Protein 5J1H (pdb70)

Secondary structure (DSSP, 8-state):
-HHHHHHHHHHHHHHHHHHHHHHHHHH---TT--HHHHHHHHHHHHHHHHHHHHTHHHHHHHHHHHHT--THHHHHHHHHHHHHHHHHHHHHHHHHHHHHHHHHHHHHHHHHHHHHHT--HHHHHTS-HHHHHHHHHHHHHHHHHHHHHSSS-TT--HHHHHHHHHHHHHHHHHHHHHHHHH-/-HHHHHHHHHHHHHHHHHHHHHHHHHS---TT--HHHHHHHHHHHHHHHHHHHHHHHHHHHHHHHHH---HHHHHHHHHHHHHHHHHHHHHHHHHHHHHHHHHHHHHHHHHHHHHS--HHHHHH---HHHHHHHHHHHHHHHHHHHSSS---HHHHHHHHHHHHHHHHHHHH-

Nearest PDB structures (foldseek):
  5j1h-assembly1_A  TM=1.005E+00  e=1.609E-23  Homo sapiens
  5j1f-assembly2_B  TM=9.660E-01  e=7.934E-21  Homo sapiens
  5j1h-assembly2_B  TM=9.777E-01  e=1.323E-19  Homo sapiens
  3r6n-assembly2_B  TM=8.403E-01  e=2.894E-06  Homo sapiens
  5szh-assembly1_A  TM=3.976E-01  e=5.736E+00  Homo sapiens

GO terms:
  GO:0042383 sarcolemma (C, IDA)
  GO:0030056 hemidesmosome (C, IDA)
  GO:0031581 hemidesmosome assembly (P, IDA)
  GO:0005515 protein binding (F, IPI)
  GO:0008307 structural constituent of muscle (F, TAS)
  GO:0005829 cytosol (C, TAS)
  GO:0043034 costamere (C, TAS)
  GO:0045296 cadherin binding (F, HDA)
  GO:0030506 ankyrin binding (F, IPI)
  GO:0045111 intermediate filament cytoskeleton (C, IDA)
  GO:0005925 focal adhesion (C, IDA)
  GO:0070062 extracellular exosome (C, HDA)
  GO:0005925 focal adhesion (C, HDA)
  GO:0003723 RNA binding (F, HDA)
  GO:0008307 structural constituent of muscle (F, IMP)

Foldseek 3Di:
DVCVLVVVLVVLVVVLVVLQVVCCVQQVDDLVDDLVSLVVSLVVLVVSVVVLVVCVVVLVVSCVVLCPDVCSVVSNVSSVVVVVSSVVVNVVSVQSNLQSQLSNLVNQLVVLLCVLVVDDLVNVVVDDPVRLVVSLVSNVVSLVSNVVSCDSHPNDDPVNNVVSVVSSVVSVVSSVVSVVVVD/DVVVLVVVLVVLLVVLVVLLVVCCVQLVDDLVDDLVSLVVSLVVLVVSVVVLVVVVVVLVVSCVVAVVVDPVSNVSSVVSVVSSVVSVVVSVQSNLQSQLSNLVNQLVVLLVVLVPDDLVNLVVDDVVLVVSLVSNVVSLVSNLVRVPSHVPVVNVVSCVSSVVSVVSVVVSD

Structure (mmCIF, N/CA/C/O backbone):
data_5J1H
#
_entry.id   5J1H
#
_cell.length_a   178.140
_cell.length_b   178.140
_cell.length_c   50.680
_cell.angle_alpha   90.00
_cell.angle_beta   90.00
_cell.angle_gamma   120.00
#
_symmetry.space_group_name_H-M   'H 3'
#
loop_
_entity.id
_entity.type
_entity.pdbx_description
1 polymer Plectin,Plectin
2 water water
#
loop_
_atom_site.group_PDB
_atom_site.id
_atom_site.type_symbol
_atom_site.label_atom_id
_atom_site.label_alt_id
_atom_site.label_comp_id
_atom_site.label_asym_id
_atom_site.label_entity_id
_atom_site.label_seq_id
_atom_site.pdbx_PDB_ins_code
_atom_site.Cartn_x
_atom_site.Cartn_y
_atom_site.Cartn_z
_atom_site.occupancy
_atom_site.B_iso_or_equiv
_atom_site.auth_seq_id
_atom_site.auth_comp_id
_atom_site.auth_asym_id
_atom_site.auth_atom_id
_atom_site.pdbx_PDB_model_num
ATOM 1 N N . ALA A 1 5 ? 44.716 -12.645 17.865 1.00 97.29 750 ALA A N 1
ATOM 2 C CA . ALA A 1 5 ? 44.075 -11.670 16.991 1.00 99.16 750 ALA A CA 1
ATOM 3 C C . ALA A 1 5 ? 43.503 -10.517 17.805 1.00 104.88 750 ALA A C 1
ATOM 4 O O . ALA A 1 5 ? 43.490 -9.371 17.354 1.00 105.76 750 ALA A O 1
ATOM 6 N N . TYR A 1 6 ? 43.031 -10.828 19.007 1.00 109.54 751 TYR A N 1
ATOM 7 C CA . TYR A 1 6 ? 42.503 -9.811 19.906 1.00 107.71 751 TYR A CA 1
ATOM 8 C C . TYR A 1 6 ? 43.632 -8.932 20.431 1.00 112.99 751 TYR A C 1
ATOM 9 O O . TYR A 1 6 ? 43.416 -7.774 20.787 1.00 117.63 751 TYR A O 1
ATOM 11 N N . ALA A 1 7 ? 44.837 -9.491 20.475 1.00 106.42 752 ALA A N 1
ATOM 12 C CA . ALA A 1 7 ? 46.008 -8.759 20.945 1.00 99.94 752 ALA A CA 1
ATOM 13 C C . ALA A 1 7 ? 46.260 -7.517 20.099 1.00 102.45 752 ALA A C 1
ATOM 14 O O . ALA A 1 7 ? 46.379 -6.413 20.629 1.00 104.60 752 ALA A O 1
ATOM 16 N N . GLN A 1 8 ? 46.334 -7.707 18.785 1.00 100.04 753 GLN A N 1
ATOM 17 C CA . GLN A 1 8 ? 46.579 -6.613 17.849 1.00 98.27 753 GLN A CA 1
ATOM 18 C C . GLN A 1 8 ? 45.518 -5.526 17.987 1.00 94.01 753 GLN A C 1
ATOM 19 O O . GLN A 1 8 ? 45.802 -4.342 17.812 1.00 91.40 753 GLN A O 1
ATOM 25 N N . PHE A 1 9 ? 44.296 -5.939 18.308 1.00 97.25 754 PHE A N 1
ATOM 26 C CA . PHE A 1 9 ? 43.190 -5.006 18.495 1.00 88.37 754 PHE A CA 1
ATOM 27 C C . PHE A 1 9 ? 43.290 -4.276 19.831 1.00 86.55 754 PHE A C 1
ATOM 28 O O . PHE A 1 9 ? 43.260 -3.046 19.879 1.00 87.96 754 PHE A O 1
ATOM 36 N N . PHE A 1 10 ? 43.406 -5.037 20.914 1.00 84.35 755 PHE A N 1
ATOM 37 C CA . PHE A 1 10 ? 43.458 -4.454 22.251 1.00 83.54 755 PHE A CA 1
ATOM 38 C C . PHE A 1 10 ? 44.722 -3.629 22.462 1.00 97.56 755 PHE A C 1
ATOM 39 O O . PHE A 1 10 ? 44.753 -2.734 23.308 1.00 101.38 755 PHE A O 1
ATOM 47 N N . SER A 1 11 ? 45.763 -3.933 21.695 1.00 99.96 756 SER A N 1
ATOM 48 C CA . SER A 1 11 ? 46.971 -3.119 21.708 1.00 97.23 756 SER A CA 1
ATOM 49 C C . SER A 1 11 ? 46.672 -1.754 21.104 1.00 99.46 756 SER A C 1
ATOM 50 O O . SER A 1 11 ? 47.120 -0.727 21.611 1.00 112.35 756 SER A O 1
ATOM 53 N N . ASP A 1 12 ? 45.907 -1.755 20.017 1.00 92.05 757 ASP A N 1
ATOM 54 C CA . ASP A 1 12 ? 45.505 -0.520 19.356 1.00 87.08 757 ASP A CA 1
ATOM 55 C C . ASP A 1 12 ? 44.564 0.284 20.244 1.00 88.85 757 ASP A C 1
ATOM 56 O O . ASP A 1 12 ? 44.583 1.515 20.229 1.00 89.10 757 ASP A O 1
ATOM 61 N N . VAL A 1 13 ? 43.741 -0.422 21.013 1.00 87.41 758 VAL A N 1
ATOM 62 C CA . VAL A 1 13 ? 42.818 0.214 21.945 1.00 90.70 758 VAL A CA 1
ATOM 63 C C . VAL A 1 13 ? 43.594 0.942 23.029 1.00 98.03 758 VAL A C 1
ATOM 64 O O . VAL A 1 13 ? 43.324 2.106 23.328 1.00 94.76 758 VAL A O 1
ATOM 68 N N . ARG A 1 14 ? 44.562 0.247 23.616 1.00 97.71 759 ARG A N 1
ATOM 69 C CA . ARG A 1 14 ? 45.392 0.822 24.665 1.00 92.28 759 ARG A CA 1
ATOM 70 C C . ARG A 1 14 ? 46.212 1.990 24.122 1.00 85.99 759 ARG A C 1
ATOM 71 O O . ARG A 1 14 ? 46.433 2.984 24.816 1.00 88.33 759 ARG A O 1
ATOM 79 N N . GLU A 1 15 ? 46.658 1.858 22.876 1.00 83.35 760 GLU A N 1
ATOM 80 C CA . GLU A 1 15 ? 47.382 2.923 22.193 1.00 80.68 760 GLU A CA 1
ATOM 81 C C . GLU A 1 15 ? 46.480 4.134 22.001 1.00 81.98 760 GLU A C 1
ATOM 82 O O . GLU A 1 15 ? 46.885 5.270 22.239 1.00 79.61 760 GLU A O 1
ATOM 88 N N . ALA A 1 16 ? 45.251 3.877 21.567 1.00 88.69 761 ALA A N 1
ATOM 89 C CA . ALA A 1 16 ? 44.272 4.934 21.352 1.00 77.96 761 ALA A CA 1
ATOM 90 C C . ALA A 1 16 ? 43.838 5.552 22.676 1.00 81.45 761 ALA A C 1
ATOM 91 O O . ALA A 1 16 ? 43.541 6.743 22.748 1.00 83.21 761 ALA A O 1
ATOM 93 N N . GLU A 1 17 ? 43.798 4.732 23.720 1.00 90.49 762 GLU A N 1
ATOM 94 C CA . GLU A 1 17 ? 43.410 5.197 25.046 1.00 91.53 762 GLU A CA 1
ATOM 95 C C . GLU A 1 17 ? 44.441 6.179 25.590 1.00 81.32 762 GLU A C 1
ATOM 96 O O . GLU A 1 17 ? 44.095 7.149 26.263 1.00 78.56 762 GLU A O 1
ATOM 102 N N . GLY A 1 18 ? 45.708 5.923 25.285 1.00 84.39 763 GLY A N 1
ATOM 103 C CA . GLY A 1 18 ? 46.792 6.771 25.746 1.00 69.89 763 GLY A CA 1
ATOM 104 C C . GLY A 1 18 ? 46.858 8.125 25.067 1.00 73.40 763 GLY A C 1
ATOM 105 O O . GLY A 1 18 ? 47.154 9.131 25.711 1.00 78.45 763 GLY A O 1
ATOM 106 N N . GLN A 1 19 ? 46.582 8.152 23.766 1.00 79.79 764 GLN A N 1
ATOM 107 C CA . GLN A 1 19 ? 46.654 9.389 22.993 1.00 70.05 764 GLN A CA 1
ATOM 108 C C . GLN A 1 19 ? 45.620 10.410 23.459 1.00 79.63 764 GLN A C 1
ATOM 109 O O . GLN A 1 19 ? 45.912 11.602 23.551 1.00 82.45 764 GLN A O 1
ATOM 115 N N . LEU A 1 20 ? 44.411 9.937 23.748 1.00 75.57 765 LEU A N 1
ATOM 116 C CA . LEU A 1 20 ? 43.343 10.811 24.223 1.00 73.13 765 LEU A CA 1
ATOM 117 C C . LEU A 1 20 ? 43.687 11.390 25.592 1.00 77.10 765 LEU A C 1
ATOM 118 O O . LEU A 1 20 ? 43.454 12.571 25.852 1.00 72.06 765 LEU A O 1
ATOM 123 N N . GLN A 1 21 ? 44.240 10.551 26.462 1.00 69.75 766 GLN A N 1
ATOM 124 C CA . GLN A 1 21 ? 44.683 11.001 27.776 1.00 73.23 766 GLN A CA 1
ATOM 125 C C . GLN A 1 21 ? 45.801 12.024 27.627 1.00 72.98 766 GLN A C 1
ATOM 126 O O . GLN A 1 21 ? 45.812 13.049 28.309 1.00 81.68 766 GLN A O 1
ATOM 132 N N . LYS A 1 22 ? 46.735 11.738 26.724 1.00 72.98 767 LYS A N 1
ATOM 133 C CA . LYS A 1 22 ? 47.830 12.655 26.428 1.00 66.07 767 LYS A CA 1
ATOM 134 C C . LYS A 1 22 ? 47.284 13.965 25.875 1.00 73.99 767 LYS A C 1
ATOM 135 O O . LYS A 1 22 ? 47.795 15.042 26.179 1.00 72.59 767 LYS A O 1
ATOM 141 N N . LEU A 1 23 ? 46.236 13.860 25.065 1.00 89.39 768 LEU A N 1
ATOM 142 C CA . LEU A 1 23 ? 45.606 15.028 24.464 1.00 79.02 768 LEU A CA 1
ATOM 143 C C . LEU A 1 23 ? 44.898 15.866 25.525 1.00 80.75 768 LEU A C 1
ATOM 144 O O . LEU A 1 23 ? 44.862 17.092 25.435 1.00 74.98 768 LEU A O 1
ATOM 149 N N . GLN A 1 24 ? 44.342 15.197 26.531 1.00 86.24 769 GLN A N 1
ATOM 150 C CA . GLN A 1 24 ? 43.661 15.879 27.626 1.00 75.87 769 GLN A CA 1
ATOM 151 C C . GLN A 1 24 ? 44.632 16.739 28.423 1.00 74.20 769 GLN A C 1
ATOM 152 O O . GLN A 1 24 ? 44.344 17.893 28.737 1.00 82.76 769 GLN A O 1
ATOM 158 N N . GLU A 1 25 ? 45.784 16.166 28.749 1.00 70.59 770 GLU A N 1
ATOM 159 C CA . GLU A 1 25 ? 46.795 16.869 29.524 1.00 62.08 770 GLU A CA 1
ATOM 160 C C . GLU A 1 25 ? 47.398 18.016 28.722 1.00 67.96 770 GLU A C 1
ATOM 161 O O . GLU A 1 25 ? 47.819 19.023 29.287 1.00 76.66 770 GLU A O 1
ATOM 167 N N . ALA A 1 26 ? 47.428 17.863 27.403 1.00 70.18 771 ALA A N 1
ATOM 168 C CA . ALA A 1 26 ? 47.938 18.912 26.528 1.00 65.13 771 ALA A CA 1
ATOM 169 C C . ALA A 1 26 ? 47.006 20.120 26.529 1.00 63.91 771 ALA A C 1
ATOM 170 O O . ALA A 1 26 ? 47.457 21.265 26.515 1.00 63.89 771 ALA A O 1
ATOM 172 N N . LEU A 1 27 ? 45.703 19.859 26.544 1.00 62.69 772 LEU A N 1
ATOM 173 C CA . LEU A 1 27 ? 44.711 20.926 26.569 1.00 56.24 772 LEU A CA 1
ATOM 174 C C . LEU A 1 27 ? 44.777 21.701 27.885 1.00 63.59 772 LEU A C 1
ATOM 175 O O . LEU A 1 27 ? 44.797 22.931 27.882 1.00 67.74 772 LEU A O 1
ATOM 180 N N . ARG A 1 28 ? 44.821 20.979 29.003 1.00 67.92 773 ARG A N 1
ATOM 181 C CA . ARG A 1 28 ? 44.878 21.607 30.322 1.00 56.13 773 ARG A CA 1
ATOM 182 C C . ARG A 1 28 ? 46.139 22.459 30.483 1.00 66.98 773 ARG A C 1
ATOM 183 O O . ARG A 1 28 ? 46.079 23.582 30.978 1.00 71.69 773 ARG A O 1
ATOM 191 N N . ARG A 1 29 ? 47.275 21.917 30.055 1.00 67.91 774 ARG A N 1
ATOM 192 C CA . ARG A 1 29 ? 48.566 22.581 30.219 1.00 59.62 774 ARG A CA 1
ATOM 193 C C . ARG A 1 29 ? 48.686 23.846 29.370 1.00 67.63 774 ARG A C 1
ATOM 194 O O . ARG A 1 29 ? 49.230 24.857 29.819 1.00 79.22 774 ARG A O 1
ATOM 202 N N . LYS A 1 30 ? 48.173 23.785 28.145 1.00 66.95 775 LYS A N 1
ATOM 203 C CA . LYS A 1 30 ? 48.324 24.882 27.195 1.00 63.40 775 LYS A CA 1
ATOM 204 C C . LYS A 1 30 ? 47.276 25.981 27.350 1.00 62.18 775 LYS A C 1
ATOM 205 O O . LYS A 1 30 ? 47.591 27.163 27.221 1.00 73.05 775 LYS A O 1
ATOM 211 N N . TYR A 1 31 ? 46.033 25.601 27.624 1.00 54.71 776 TYR A N 1
ATOM 212 C CA . TYR A 1 31 ? 44.938 26.558 27.516 1.00 52.96 776 TYR A CA 1
ATOM 213 C C . TYR A 1 31 ? 44.158 26.795 28.811 1.00 63.57 776 TYR A C 1
ATOM 214 O O . TYR A 1 31 ? 43.003 27.217 28.770 1.00 80.40 776 TYR A O 1
ATOM 223 N N . SER A 1 32 ? 44.784 26.540 29.956 1.00 64.21 777 SER A N 1
ATOM 224 C CA . SER A 1 32 ? 44.189 26.920 31.235 1.00 52.13 777 SER A CA 1
ATOM 225 C C . SER A 1 32 ? 44.646 28.322 31.614 1.00 54.19 777 SER A C 1
ATOM 226 O O . SER A 1 32 ? 45.673 28.495 32.270 1.00 74.98 777 SER A O 1
ATOM 229 N N . CYS A 1 33 ? 43.876 29.321 31.199 1.00 54.61 778 CYS A N 1
ATOM 230 C CA . CYS A 1 33 ? 44.247 30.714 31.408 1.00 50.91 778 CYS A CA 1
ATOM 231 C C . CYS A 1 33 ? 43.487 31.331 32.570 1.00 65.98 778 CYS A C 1
ATOM 232 O O . CYS A 1 33 ? 42.401 30.876 32.932 1.00 78.23 778 CYS A O 1
ATOM 235 N N . ASP A 1 34 ? 44.068 32.376 33.148 1.00 62.34 779 ASP A N 1
ATOM 236 C CA . ASP A 1 34 ? 43.434 33.105 34.236 1.00 68.34 779 ASP A CA 1
ATOM 237 C C . ASP A 1 34 ? 43.345 34.584 33.884 1.00 72.87 779 ASP A C 1
ATOM 238 O O . ASP A 1 34 ? 43.554 34.966 32.732 1.00 87.84 779 ASP A O 1
ATOM 243 N N . ARG A 1 35 ? 43.041 35.416 34.873 1.00 57.76 780 ARG A N 1
ATOM 244 C CA . ARG A 1 35 ? 42.859 36.841 34.627 1.00 46.38 780 ARG A CA 1
ATOM 245 C C . ARG A 1 35 ? 44.185 37.601 34.655 1.00 51.20 780 ARG A C 1
ATOM 246 O O . ARG A 1 35 ? 44.198 38.829 34.732 1.00 55.89 780 ARG A O 1
ATOM 254 N N . SER A 1 36 ? 45.295 36.870 34.588 1.00 49.26 781 SER A N 1
ATOM 255 C CA . SER A 1 36 ? 46.614 37.492 34.541 1.00 59.95 781 SER A CA 1
ATOM 256 C C . SER A 1 36 ? 47.240 37.339 33.159 1.00 72.06 781 SER A C 1
ATOM 257 O O . SER A 1 36 ? 48.361 37.788 32.921 1.00 86.65 781 SER A O 1
ATOM 260 N N . ALA A 1 37 ? 46.512 36.699 32.251 1.00 76.06 782 ALA A N 1
ATOM 261 C CA . ALA A 1 37 ? 46.991 36.490 30.889 1.00 65.11 782 ALA A CA 1
ATOM 262 C C . ALA A 1 37 ? 46.843 37.762 30.059 1.00 62.59 782 ALA A C 1
ATOM 263 O O . ALA A 1 37 ? 45.795 38.408 30.085 1.00 63.65 782 ALA A O 1
ATOM 265 N N . THR A 1 38 ? 47.896 38.120 29.328 1.00 61.03 783 THR A N 1
ATOM 266 C CA . THR A 1 38 ? 47.871 39.305 28.472 1.00 51.12 783 THR A CA 1
ATOM 267 C C . THR A 1 38 ? 46.946 39.093 27.281 1.00 55.53 783 THR A C 1
ATOM 268 O O . THR A 1 38 ? 46.557 37.966 26.981 1.00 60.26 783 THR A O 1
ATOM 272 N N . VAL A 1 39 ? 46.602 40.179 26.597 1.00 62.86 784 VAL A N 1
ATOM 273 C CA . VAL A 1 39 ? 45.699 40.102 25.455 1.00 48.43 784 VAL A CA 1
ATOM 274 C C . VAL A 1 39 ? 46.367 39.393 24.281 1.00 61.79 784 VAL A C 1
ATOM 275 O O . VAL A 1 39 ? 45.760 38.535 23.640 1.00 78.70 784 VAL A O 1
ATOM 279 N N . THR A 1 40 ? 47.619 39.749 24.011 1.00 53.87 785 THR A N 1
ATOM 280 C CA . THR A 1 40 ? 48.365 39.160 22.903 1.00 52.49 785 THR A CA 1
ATOM 281 C C . THR A 1 40 ? 48.499 37.648 23.049 1.00 55.24 785 THR A C 1
ATOM 282 O O . THR A 1 40 ? 48.378 36.909 22.074 1.00 59.27 785 THR A O 1
ATOM 286 N N . ARG A 1 41 ? 48.750 37.194 24.272 1.00 71.33 786 ARG A N 1
ATOM 287 C CA . ARG A 1 41 ? 48.905 35.770 24.543 1.00 56.57 786 ARG A CA 1
ATOM 288 C C . ARG A 1 41 ? 47.601 35.003 24.340 1.00 66.70 786 ARG A C 1
ATOM 289 O O . ARG A 1 41 ? 47.592 33.930 23.737 1.00 72.18 786 ARG A O 1
ATOM 297 N N . LEU A 1 42 ? 46.504 35.557 24.850 1.00 75.15 787 LEU A N 1
ATOM 298 C CA . LEU A 1 42 ? 45.192 34.930 24.721 1.00 49.58 787 LEU A CA 1
ATOM 299 C C . LEU A 1 42 ? 44.814 34.756 23.258 1.00 61.39 787 LEU A C 1
ATOM 300 O O . LEU A 1 42 ? 44.243 33.737 22.870 1.00 61.44 787 LEU A O 1
ATOM 305 N N . GLU A 1 43 ? 45.139 35.759 22.450 1.00 61.42 788 GLU A N 1
ATOM 306 C CA . GLU A 1 43 ? 44.868 35.708 21.019 1.00 49.82 788 GLU A CA 1
ATOM 307 C C . GLU A 1 43 ? 45.682 34.599 20.360 1.00 59.83 788 GLU A C 1
ATOM 308 O O . GLU A 1 43 ? 45.158 33.833 19.554 1.00 61.43 788 GLU A O 1
ATOM 314 N N . ASP A 1 44 ? 46.962 34.516 20.713 1.00 61.89 789 ASP A N 1
ATOM 315 C CA . ASP A 1 44 ? 47.849 33.499 20.157 1.00 54.32 789 ASP A CA 1
ATOM 316 C C . ASP A 1 44 ? 47.385 32.089 20.509 1.00 68.02 789 ASP A C 1
ATOM 317 O O . ASP A 1 44 ? 47.378 31.202 19.657 1.00 72.72 789 ASP A O 1
ATOM 322 N N . LEU A 1 45 ? 46.996 31.884 21.763 1.00 66.00 790 LEU A N 1
ATOM 323 C CA . LEU A 1 45 ? 46.552 30.571 22.212 1.00 53.41 790 LEU A CA 1
ATOM 324 C C . LEU A 1 45 ? 45.227 30.176 21.567 1.00 63.67 790 LEU A C 1
ATOM 325 O O . LEU A 1 45 ? 44.956 28.992 21.370 1.00 75.13 790 LEU A O 1
ATOM 330 N N . LEU A 1 46 ? 44.406 31.169 21.237 1.00 68.24 791 LEU A N 1
ATOM 331 C CA . LEU A 1 46 ? 43.096 30.903 20.652 1.00 65.03 791 LEU A CA 1
ATOM 332 C C . LEU A 1 46 ? 43.207 30.298 19.257 1.00 70.71 791 LEU A C 1
ATOM 333 O O . LEU A 1 46 ? 42.402 29.447 18.884 1.00 90.04 791 LEU A O 1
ATOM 338 N N . GLN A 1 47 ? 44.202 30.727 18.487 1.00 75.91 792 GLN A N 1
ATOM 339 C CA . GLN A 1 47 ? 44.412 30.152 17.162 1.00 71.16 792 GLN A CA 1
ATOM 340 C C . GLN A 1 47 ? 45.236 28.871 17.247 1.00 58.11 792 GLN A C 1
ATOM 341 O O . GLN A 1 47 ? 45.155 28.013 16.369 1.00 68.20 792 GLN A O 1
ATOM 347 N N . ASP A 1 48 ? 46.021 28.741 18.311 1.00 57.14 793 ASP A N 1
ATOM 348 C CA . ASP A 1 48 ? 46.759 27.509 18.561 1.00 56.68 793 ASP A CA 1
ATOM 349 C C . ASP A 1 48 ? 45.799 26.376 18.879 1.00 66.40 793 ASP A C 1
ATOM 350 O O . ASP A 1 48 ? 46.056 25.217 18.555 1.00 71.01 793 ASP A O 1
ATOM 355 N N . ALA A 1 49 ? 44.690 26.729 19.522 1.00 73.36 794 ALA A N 1
ATOM 356 C CA . ALA A 1 49 ? 43.700 25.758 19.966 1.00 65.08 794 ALA A CA 1
ATOM 357 C C . ALA A 1 49 ? 43.038 25.050 18.791 1.00 65.98 794 ALA A C 1
ATOM 358 O O . ALA A 1 49 ? 42.538 23.936 18.939 1.00 70.95 794 ALA A O 1
ATOM 360 N N . GLN A 1 50 ? 43.038 25.698 17.629 1.00 74.96 795 GLN A N 1
ATOM 361 C CA . GLN A 1 50 ? 42.411 25.139 16.434 1.00 60.58 795 GLN A CA 1
ATOM 362 C C . GLN A 1 50 ? 43.124 23.870 15.982 1.00 60.66 795 GLN A C 1
ATOM 363 O O . GLN A 1 50 ? 42.499 22.951 15.453 1.00 62.47 795 GLN A O 1
ATOM 369 N N . ASP A 1 51 ? 44.435 23.824 16.196 1.00 68.04 796 ASP A N 1
ATOM 370 C CA . ASP A 1 51 ? 45.234 22.665 15.818 1.00 74.88 796 ASP A CA 1
ATOM 371 C C . ASP A 1 51 ? 44.837 21.441 16.641 1.00 79.17 796 ASP A C 1
ATOM 372 O O . ASP A 1 51 ? 44.706 20.342 16.104 1.00 77.40 796 ASP A O 1
ATOM 377 N N . GLU A 1 52 ? 44.642 21.638 17.943 1.00 80.30 797 GLU A N 1
ATOM 378 C CA . GLU A 1 52 ? 44.154 20.569 18.811 1.00 66.94 797 GLU A CA 1
ATOM 379 C C . GLU A 1 52 ? 42.732 20.177 18.421 1.00 69.97 797 GLU A C 1
ATOM 380 O O . GLU A 1 52 ? 42.357 19.006 18.475 1.00 62.85 797 GLU A O 1
ATOM 386 N N . LYS A 1 53 ? 41.948 21.175 18.026 1.00 74.61 798 LYS A N 1
ATOM 387 C CA . LYS A 1 53 ? 40.563 20.977 17.612 1.00 75.19 798 LYS A CA 1
ATOM 388 C C . LYS A 1 53 ? 40.464 20.093 16.378 1.00 88.25 798 LYS A C 1
ATOM 389 O O . LYS A 1 53 ? 39.542 19.287 16.250 1.00 93.86 798 LYS A O 1
ATOM 395 N N . GLU A 1 54 ? 41.420 20.246 15.470 1.00 89.51 799 GLU A N 1
ATOM 396 C CA . GLU A 1 54 ? 41.389 19.504 14.221 1.00 83.99 799 GLU A CA 1
ATOM 397 C C . GLU A 1 54 ? 41.794 18.053 14.426 1.00 71.33 799 GLU A C 1
ATOM 398 O O . GLU A 1 54 ? 41.346 17.171 13.697 1.00 85.51 799 GLU A O 1
ATOM 404 N N . GLN A 1 55 ? 42.645 17.811 15.415 1.00 64.10 800 GLN A N 1
ATOM 405 C CA . GLN A 1 55 ? 43.050 16.453 15.746 1.00 70.74 800 GLN A CA 1
ATOM 406 C C . GLN A 1 55 ? 41.854 15.649 16.237 1.00 84.30 800 GLN A C 1
ATOM 407 O O . GLN A 1 55 ? 41.709 14.471 15.914 1.00 90.97 800 GLN A O 1
ATOM 413 N N . LEU A 1 56 ? 41.005 16.300 17.026 1.00 82.06 801 LEU A N 1
ATOM 414 C CA . LEU A 1 56 ? 39.818 15.667 17.588 1.00 82.35 801 LEU A CA 1
ATOM 415 C C . LEU A 1 56 ? 38.846 15.233 16.502 1.00 82.38 801 LEU A C 1
ATOM 416 O O . LEU A 1 56 ? 38.196 14.195 16.618 1.00 87.82 801 LEU A O 1
ATOM 421 N N . ASN A 1 57 ? 38.744 16.038 15.450 1.00 79.71 802 ASN A N 1
ATOM 422 C CA . ASN A 1 57 ? 37.869 15.718 14.334 1.00 76.23 802 ASN A CA 1
ATOM 423 C C . ASN A 1 57 ? 38.431 14.542 13.549 1.00 77.98 802 ASN A C 1
ATOM 424 O O . ASN A 1 57 ? 37.697 13.639 13.152 1.00 88.45 802 ASN A O 1
ATOM 429 N N . GLU A 1 58 ? 39.744 14.551 13.344 1.00 79.46 803 GLU A N 1
ATOM 430 C CA . GLU A 1 58 ? 40.411 13.492 12.597 1.00 83.07 803 GLU A CA 1
ATOM 431 C C . GLU A 1 58 ? 40.436 12.187 13.387 1.00 89.86 803 GLU A C 1
ATOM 432 O O . GLU A 1 58 ? 40.678 11.118 12.827 1.00 107.94 803 GLU A O 1
ATOM 434 N N . TYR A 1 59 ? 40.179 12.280 14.688 1.00 75.47 804 TYR A N 1
ATOM 435 C CA . TYR A 1 59 ? 40.196 11.112 15.558 1.00 69.30 804 TYR A CA 1
ATOM 436 C C . TYR A 1 59 ? 38.868 10.365 15.511 1.00 81.89 804 TYR A C 1
ATOM 437 O O . TYR A 1 59 ? 38.773 9.226 15.963 1.00 98.15 804 TYR A O 1
ATOM 446 N N . LYS A 1 60 ? 37.846 11.014 14.965 1.00 77.58 805 LYS A N 1
ATOM 447 C CA . LYS A 1 60 ? 36.542 10.384 14.805 1.00 66.79 805 LYS A CA 1
ATOM 448 C C . LYS A 1 60 ? 36.637 9.193 13.862 1.00 78.67 805 LYS A C 1
ATOM 449 O O . LYS A 1 60 ? 36.066 8.135 14.121 1.00 83.17 805 LYS A O 1
ATOM 455 N N . GLY A 1 61 ? 37.368 9.375 12.768 1.00 83.59 806 GLY A N 1
ATOM 456 C CA . GLY A 1 61 ? 37.560 8.319 11.792 1.00 77.63 806 GLY A CA 1
ATOM 457 C C . GLY A 1 61 ? 38.431 7.213 12.341 1.00 81.86 806 GLY A C 1
ATOM 458 O O . GLY A 1 61 ? 38.371 6.073 11.886 1.00 91.46 806 GLY A O 1
ATOM 459 N N . HIS A 1 62 ? 39.247 7.559 13.329 1.00 74.71 807 HIS A N 1
ATOM 460 C CA . HIS A 1 62 ? 40.099 6.586 13.996 1.00 79.81 807 HIS A CA 1
ATOM 461 C C . HIS A 1 62 ? 39.274 5.709 14.931 1.00 90.09 807 HIS A C 1
ATOM 462 O O . HIS A 1 62 ? 39.485 4.501 15.017 1.00 93.43 807 HIS A O 1
ATOM 469 N N . LEU A 1 63 ? 38.334 6.330 15.635 1.00 93.34 808 LEU A N 1
ATOM 470 C CA . LEU A 1 63 ? 37.460 5.611 16.555 1.00 79.57 808 LEU A CA 1
ATOM 471 C C . LEU A 1 63 ? 36.483 4.720 15.801 1.00 91.21 808 LEU A C 1
ATOM 472 O O . LEU A 1 63 ? 36.232 3.584 16.202 1.00 98.07 808 LEU A O 1
ATOM 477 N N . SER A 1 64 ? 35.930 5.244 14.711 1.00 99.64 809 SER A N 1
ATOM 478 C CA . SER A 1 64 ? 34.986 4.490 13.894 1.00 106.67 809 SER A CA 1
ATOM 479 C C . SER A 1 64 ? 35.665 3.272 13.284 1.00 97.74 809 SER A C 1
ATOM 480 O O . SER A 1 64 ? 35.052 2.219 13.127 1.00 94.96 809 SER A O 1
ATOM 483 N N . GLY A 1 65 ? 36.939 3.427 12.943 1.00 100.79 810 GLY A N 1
ATOM 484 C CA . GLY A 1 65 ? 37.726 2.329 12.418 1.00 99.67 810 GLY A CA 1
ATOM 485 C C . GLY A 1 65 ? 37.898 1.208 13.424 1.00 101.47 810 GLY A C 1
ATOM 486 O O . GLY A 1 65 ? 37.922 0.034 13.060 1.00 104.19 810 GLY A O 1
ATOM 487 N N . LEU A 1 66 ? 38.021 1.571 14.697 1.00 101.38 811 LEU A N 1
ATOM 488 C CA . LEU A 1 66 ? 38.133 0.575 15.757 1.00 91.04 811 LEU A CA 1
ATOM 489 C C . LEU A 1 66 ? 36.770 -0.011 16.089 1.00 90.47 811 LEU A C 1
ATOM 490 O O . LEU A 1 66 ? 36.671 -1.156 16.523 1.00 97.33 811 LEU A O 1
ATOM 495 N N . ALA A 1 67 ? 35.724 0.783 15.886 1.00 84.50 812 ALA A N 1
ATOM 496 C CA . ALA A 1 67 ? 34.359 0.331 16.120 1.00 78.67 812 ALA A CA 1
ATOM 497 C C . ALA A 1 67 ? 33.998 -0.815 15.177 1.00 83.12 812 ALA A C 1
ATOM 498 O O . ALA A 1 67 ? 33.370 -1.792 15.586 1.00 80.43 812 ALA A O 1
ATOM 500 N N . LYS A 1 68 ? 34.398 -0.682 13.915 1.00 80.49 813 LYS A N 1
ATOM 501 C CA . LYS A 1 68 ? 34.178 -1.724 12.917 1.00 86.66 813 LYS A CA 1
ATOM 502 C C . LYS A 1 68 ? 34.935 -2.993 13.290 1.00 101.37 813 LYS A C 1
ATOM 503 O O . LYS A 1 68 ? 34.353 -4.076 13.371 1.00 112.30 813 LYS A O 1
ATOM 509 N N . ARG A 1 69 ? 36.237 -2.844 13.515 1.00 92.91 814 ARG A N 1
ATOM 510 C CA . ARG A 1 69 ? 37.105 -3.962 13.870 1.00 81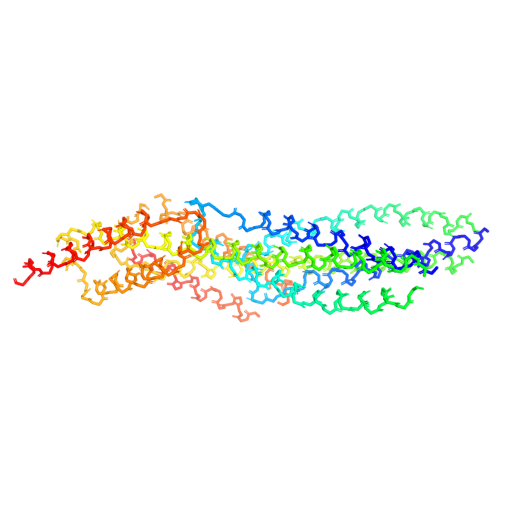.39 814 ARG A CA 1
ATOM 511 C C . ARG A 1 69 ? 36.646 -4.648 15.150 1.00 89.01 814 ARG A C 1
ATOM 512 O O . ARG A 1 69 ? 36.845 -5.850 15.324 1.00 93.61 814 ARG A O 1
ATOM 520 N N . ALA A 1 70 ? 36.034 -3.877 16.044 1.00 89.63 815 ALA A N 1
ATOM 521 C CA . ALA A 1 70 ? 35.532 -4.416 17.301 1.00 92.67 815 ALA A CA 1
ATOM 522 C C . ALA A 1 70 ? 34.422 -5.431 17.056 1.00 96.63 815 ALA A C 1
ATOM 523 O O . ALA A 1 70 ? 34.340 -6.446 17.745 1.00 103.34 815 ALA A O 1
ATOM 525 N N . LYS A 1 71 ? 33.574 -5.152 16.070 1.00 98.51 816 LYS A N 1
ATOM 526 C CA . LYS A 1 71 ? 32.447 -6.026 15.754 1.00 102.38 816 LYS A CA 1
ATOM 527 C C . LYS A 1 71 ? 32.903 -7.373 15.201 1.00 114.26 816 LYS A C 1
ATOM 528 O O . LYS A 1 71 ? 32.323 -8.411 15.519 1.00 118.29 816 LYS A O 1
ATOM 531 N N . ALA A 1 72 ? 33.943 -7.353 14.374 1.00 117.90 817 ALA A N 1
ATOM 532 C CA . ALA A 1 72 ? 34.429 -8.569 13.730 1.00 125.92 817 ALA A CA 1
ATOM 533 C C . ALA A 1 72 ? 35.476 -9.290 14.577 1.00 132.69 817 ALA A C 1
ATOM 534 O O . ALA A 1 72 ? 36.563 -9.608 14.095 1.00 140.82 817 ALA A O 1
ATOM 536 N N . VAL A 1 73 ? 35.141 -9.550 15.837 1.00 129.81 818 VAL A N 1
ATOM 537 C CA . VAL A 1 73 ? 36.032 -10.281 16.732 1.00 122.50 818 VAL A CA 1
ATOM 538 C C . VAL A 1 73 ? 35.267 -11.370 17.477 1.00 122.65 818 VAL A C 1
ATOM 539 O O . VAL A 1 73 ? 35.358 -12.551 17.138 1.00 127.01 818 VAL A O 1
ATOM 543 N N . SER A 1 77 ? 32.556 -14.189 20.825 1.00 106.90 887 SER A N 1
ATOM 544 C CA . SER A 1 77 ? 32.545 -14.614 22.220 1.00 108.42 887 SER A CA 1
ATOM 545 C C . SER A 1 77 ? 32.572 -13.408 23.154 1.00 110.05 887 SER A C 1
ATOM 546 O O . SER A 1 77 ? 31.527 -12.850 23.494 1.00 105.74 887 SER A O 1
ATOM 548 N N . GLY A 1 78 ? 33.773 -13.007 23.560 1.00 117.74 888 GLY A N 1
ATOM 549 C CA . GLY A 1 78 ? 33.950 -11.828 24.390 1.00 110.55 888 GLY A CA 1
ATOM 550 C C . GLY A 1 78 ? 33.953 -10.551 23.573 1.00 116.47 888 GLY A C 1
ATOM 551 O O . GLY A 1 78 ? 34.564 -9.552 23.954 1.00 101.29 888 GLY A O 1
ATOM 552 N N . ASN A 1 79 ? 33.257 -10.594 22.440 1.00 131.80 889 ASN A N 1
ATOM 553 C CA . ASN A 1 79 ? 33.183 -9.475 21.511 1.00 138.56 889 ASN A CA 1
ATOM 554 C C . ASN A 1 79 ? 32.523 -8.262 22.155 1.00 125.98 889 ASN A C 1
ATOM 555 O O . ASN A 1 79 ? 32.777 -7.124 21.760 1.00 128.20 889 ASN A O 1
ATOM 560 N N . GLN A 1 80 ? 31.669 -8.516 23.143 1.00 110.16 890 GLN A N 1
ATOM 561 C CA . GLN A 1 80 ? 30.976 -7.452 23.859 1.00 95.83 890 GLN A CA 1
ATOM 562 C C . GLN A 1 80 ? 31.970 -6.567 24.594 1.00 108.91 890 GLN A C 1
ATOM 563 O O . GLN A 1 80 ? 31.794 -5.351 24.678 1.00 102.59 890 GLN A O 1
ATOM 565 N N . GLU A 1 81 ? 33.015 -7.188 25.126 1.00 113.67 891 GLU A N 1
ATOM 566 C CA . GLU A 1 81 ? 34.056 -6.457 25.829 1.00 112.17 891 GLU A CA 1
ATOM 567 C C . GLU A 1 81 ? 34.833 -5.577 24.862 1.00 108.69 891 GLU A C 1
ATOM 568 O O . GLU A 1 81 ? 35.205 -4.452 25.190 1.00 110.74 891 GLU A O 1
ATOM 574 N N . ALA A 1 82 ? 35.071 -6.101 23.665 1.00 105.79 892 ALA A N 1
ATOM 575 C CA . ALA A 1 82 ? 35.773 -5.363 22.625 1.00 86.01 892 ALA A CA 1
ATOM 576 C C . ALA A 1 82 ? 34.974 -4.146 22.178 1.00 88.97 892 ALA A C 1
ATOM 577 O O . ALA A 1 82 ? 35.545 -3.113 21.835 1.00 86.72 892 ALA A O 1
ATOM 579 N N . GLN A 1 83 ? 33.651 -4.278 22.171 1.00 95.01 893 GLN A N 1
ATOM 580 C CA . GLN A 1 83 ? 32.775 -3.181 21.779 1.00 97.59 893 GLN A CA 1
ATOM 581 C C . GLN A 1 83 ? 32.551 -2.224 22.943 1.00 103.01 893 GLN A C 1
ATOM 582 O O . GLN A 1 83 ? 32.364 -1.026 22.743 1.00 103.00 893 GLN A O 1
ATOM 588 N N . GLU A 1 84 ? 32.565 -2.763 24.158 1.00 108.41 894 GLU A N 1
ATOM 589 C CA . GLU A 1 84 ? 32.394 -1.952 25.358 1.00 112.17 894 GLU A CA 1
ATOM 590 C C . GLU A 1 84 ? 33.619 -1.078 25.596 1.00 104.32 894 GLU A C 1
ATOM 591 O O . GLU A 1 84 ? 33.536 -0.039 26.249 1.00 101.05 894 GLU A O 1
ATOM 593 N N . ALA A 1 85 ? 34.757 -1.509 25.062 1.00 94.88 895 ALA A N 1
ATOM 594 C CA . ALA A 1 85 ? 36.002 -0.763 25.186 1.00 81.89 895 ALA A CA 1
ATOM 595 C C . ALA A 1 85 ? 36.022 0.427 24.231 1.00 88.76 895 ALA A C 1
ATOM 596 O O . ALA A 1 85 ? 36.411 1.531 24.609 1.00 98.45 895 ALA A O 1
ATOM 598 N N . VAL A 1 86 ? 35.608 0.195 22.988 1.00 90.20 896 VAL A N 1
ATOM 599 C CA . VAL A 1 86 ? 35.561 1.257 21.988 1.00 81.90 896 VAL A CA 1
ATOM 600 C C . VAL A 1 86 ? 34.528 2.295 22.400 1.00 74.39 896 VAL A C 1
ATOM 601 O O . VAL A 1 86 ? 34.751 3.499 22.269 1.00 73.87 896 VAL A O 1
ATOM 605 N N . THR A 1 87 ? 33.397 1.811 22.902 1.00 76.68 897 THR A N 1
ATOM 606 C CA . THR A 1 87 ? 32.355 2.674 23.440 1.00 72.05 897 THR A CA 1
ATOM 607 C C . THR A 1 87 ? 32.929 3.522 24.568 1.00 82.17 897 THR A C 1
ATOM 608 O O . THR A 1 87 ? 32.630 4.711 24.683 1.00 83.62 897 THR A O 1
ATOM 612 N N . ARG A 1 88 ? 33.777 2.905 25.385 1.00 82.22 898 ARG A N 1
ATOM 613 C CA . ARG A 1 88 ? 34.412 3.599 26.497 1.00 81.08 898 ARG A CA 1
ATOM 614 C C . ARG A 1 88 ? 35.364 4.689 26.001 1.00 87.05 898 ARG A C 1
ATOM 615 O O . ARG A 1 88 ? 35.609 5.674 26.697 1.00 93.88 898 ARG A O 1
ATOM 623 N N . LEU A 1 89 ? 35.887 4.514 24.790 1.00 83.84 899 LEU A N 1
ATOM 624 C CA . LEU A 1 89 ? 36.777 5.505 24.187 1.00 68.39 899 LEU A CA 1
ATOM 625 C C . LEU A 1 89 ? 35.999 6.667 23.582 1.00 65.57 899 LEU A C 1
ATOM 626 O O . LEU A 1 89 ? 36.420 7.818 23.671 1.00 65.05 899 LEU A O 1
ATOM 631 N N . GLU A 1 90 ? 34.868 6.360 22.956 1.00 67.26 900 GLU A N 1
ATOM 632 C CA . GLU A 1 90 ? 34.045 7.389 22.335 1.00 71.20 900 GLU A CA 1
ATOM 633 C C . GLU A 1 90 ? 33.483 8.320 23.401 1.00 75.82 900 GLU A C 1
ATOM 634 O O . GLU A 1 90 ? 33.323 9.517 23.169 1.00 83.81 900 GLU A O 1
ATOM 640 N N . ALA A 1 91 ? 33.188 7.764 24.572 1.00 72.53 901 ALA A N 1
ATOM 641 C CA . ALA A 1 91 ? 32.764 8.570 25.709 1.00 64.56 901 ALA A CA 1
ATOM 642 C C . ALA A 1 91 ? 33.924 9.428 26.186 1.00 69.22 901 ALA A C 1
ATOM 643 O O . ALA A 1 91 ? 33.743 10.577 26.590 1.00 70.77 901 ALA A O 1
ATOM 645 N N . GLN A 1 92 ? 35.117 8.847 26.141 1.00 67.47 902 GLN A N 1
ATOM 646 C CA . GLN A 1 92 ? 36.336 9.537 26.530 1.00 59.33 902 GLN A CA 1
ATOM 647 C C . GLN A 1 92 ? 36.669 10.647 25.542 1.00 69.75 902 GLN A C 1
ATOM 648 O O . GLN A 1 92 ? 37.158 11.707 25.927 1.00 79.96 902 GLN A O 1
ATOM 654 N N . HIS A 1 93 ? 36.398 10.397 24.266 1.00 80.36 903 HIS A N 1
ATOM 655 C CA . HIS A 1 93 ? 36.693 11.362 23.211 1.00 69.06 903 HIS A CA 1
ATOM 656 C C . HIS A 1 93 ? 35.753 12.562 23.256 1.00 71.85 903 HIS A C 1
ATOM 657 O O . HIS A 1 93 ? 36.184 13.703 23.092 1.00 74.22 903 HIS A O 1
ATOM 664 N N . GLN A 1 94 ? 34.468 12.299 23.472 1.00 55.53 904 GLN A N 1
ATOM 665 C CA . GLN A 1 94 ? 33.475 13.364 23.547 1.00 52.98 904 GLN A CA 1
ATOM 666 C C . GLN A 1 94 ? 33.788 14.308 24.705 1.00 62.83 904 GLN A C 1
ATOM 667 O O . GLN A 1 94 ? 33.497 15.501 24.638 1.00 78.02 904 GLN A O 1
ATOM 673 N N . ALA A 1 95 ? 34.393 13.768 25.759 1.00 60.29 905 ALA A N 1
ATOM 674 C CA . ALA A 1 95 ? 34.791 14.571 26.907 1.00 51.48 905 ALA A CA 1
ATOM 675 C C . ALA A 1 95 ? 35.834 15.605 26.504 1.00 62.34 905 ALA A C 1
ATOM 676 O O . ALA A 1 95 ? 35.821 16.734 26.992 1.00 74.90 905 ALA A O 1
ATOM 678 N N . LEU A 1 96 ? 36.734 15.214 25.606 1.00 69.35 906 LEU A N 1
ATOM 679 C CA . LEU A 1 96 ? 37.779 16.115 25.130 1.00 64.48 906 LEU A CA 1
ATOM 680 C C . LEU A 1 96 ? 37.200 17.247 24.292 1.00 63.96 906 LEU A C 1
ATOM 681 O O . LEU A 1 96 ? 37.613 18.397 24.425 1.00 63.00 906 LEU A O 1
ATOM 686 N N . VAL A 1 97 ? 36.253 16.918 23.420 1.00 46.62 907 VAL A N 1
ATOM 687 C CA . VAL A 1 97 ? 35.618 17.935 22.594 1.00 50.52 907 VAL A CA 1
ATOM 688 C C . VAL A 1 97 ? 34.861 18.893 23.503 1.00 56.22 907 VAL A C 1
ATOM 689 O O . VAL A 1 97 ? 34.916 20.109 23.320 1.00 63.59 907 VAL A O 1
ATOM 693 N N . THR A 1 98 ? 34.167 18.341 24.493 1.00 58.38 908 THR A N 1
ATOM 694 C CA . THR A 1 98 ? 33.466 19.159 25.476 1.00 64.64 908 THR A CA 1
ATOM 695 C C . THR A 1 98 ? 34.457 20.030 26.236 1.00 57.75 908 THR A C 1
ATOM 696 O O . THR A 1 98 ? 34.198 21.207 26.491 1.00 56.16 908 THR A O 1
ATOM 700 N N . LEU A 1 99 ? 35.594 19.441 26.591 1.00 51.73 909 LEU A N 1
ATOM 701 C CA . LEU A 1 99 ? 36.645 20.166 27.294 1.00 53.78 909 LEU A CA 1
ATOM 702 C C . LEU A 1 99 ? 37.266 21.237 26.409 1.00 62.23 909 LEU A C 1
ATOM 703 O O . LEU A 1 99 ? 37.541 22.342 26.874 1.00 63.15 909 LEU A O 1
ATOM 708 N N . TRP A 1 100 ? 37.488 20.910 25.139 1.00 63.48 910 TRP A N 1
ATOM 709 C CA . TRP A 1 100 ? 38.114 21.854 24.223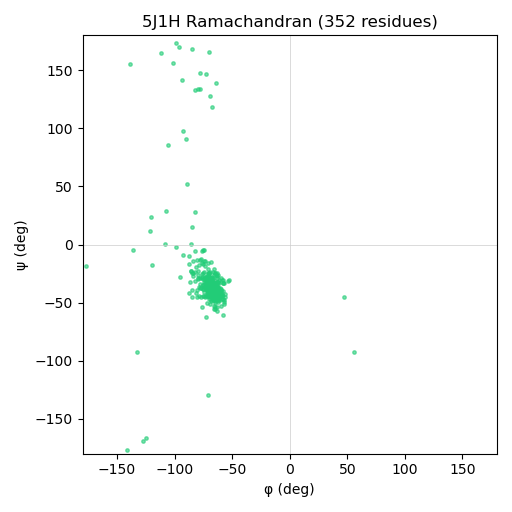 1.00 53.19 910 TRP A CA 1
ATOM 710 C C . TRP A 1 100 ? 37.257 23.101 24.092 1.00 55.54 910 TRP A C 1
ATOM 711 O O . TRP A 1 100 ? 37.769 24.216 24.110 1.00 59.59 910 TRP A O 1
ATOM 722 N N . HIS A 1 101 ? 35.950 22.908 23.951 1.00 46.60 911 HIS A N 1
ATOM 723 C CA . HIS A 1 101 ? 35.032 24.029 23.815 1.00 45.88 911 HIS A CA 1
ATOM 724 C C . HIS A 1 101 ? 34.970 24.861 25.089 1.00 61.96 911 HIS A C 1
ATOM 725 O O . HIS A 1 101 ? 34.873 26.086 25.029 1.00 66.55 911 HIS A O 1
ATOM 732 N N . GLN A 1 102 ? 35.029 24.198 26.240 1.00 56.17 912 GLN A N 1
ATOM 733 C CA . GLN A 1 102 ? 34.985 24.905 27.514 1.00 43.46 912 GLN A CA 1
ATOM 734 C C . GLN A 1 102 ? 36.230 25.766 27.703 1.00 54.03 912 GLN A C 1
ATOM 735 O O . GLN A 1 102 ? 36.134 26.924 28.105 1.00 69.50 912 GLN A O 1
ATOM 741 N N . LEU A 1 103 ? 37.396 25.198 27.412 1.00 46.03 913 LEU A N 1
ATOM 742 C CA . LEU A 1 103 ? 38.642 25.952 27.469 1.00 38.76 913 LEU A CA 1
ATOM 743 C C . LEU A 1 103 ? 38.628 27.082 26.448 1.00 52.32 913 LEU A C 1
ATOM 744 O O . LEU A 1 103 ? 39.120 28.178 26.710 1.00 61.09 913 LEU A O 1
ATOM 749 N N . HIS A 1 104 ? 38.058 26.800 25.281 1.00 50.33 914 HIS A N 1
ATOM 750 C CA . HIS A 1 104 ? 37.987 27.767 24.194 1.00 51.06 914 HIS A CA 1
ATOM 751 C C . HIS A 1 104 ? 37.125 28.966 24.568 1.00 55.04 914 HIS A C 1
ATOM 752 O O . HIS A 1 104 ? 37.539 30.113 24.410 1.00 66.82 914 HIS A O 1
ATOM 759 N N . VAL A 1 105 ? 35.923 28.696 25.061 1.00 50.20 915 VAL A N 1
ATOM 760 C CA . VAL A 1 105 ? 34.995 29.761 25.413 1.00 55.84 915 VAL A CA 1
ATOM 761 C C . VAL A 1 105 ? 35.488 30.507 26.657 1.00 65.96 915 VAL A C 1
ATOM 762 O O . VAL A 1 105 ? 35.151 31.671 26.861 1.00 78.88 915 VAL A O 1
ATOM 766 N N . ASP A 1 106 ? 36.294 29.843 27.482 1.00 48.97 916 ASP A N 1
ATOM 767 C CA . ASP A 1 106 ? 36.884 30.500 28.644 1.00 48.65 916 ASP A CA 1
ATOM 768 C C . ASP A 1 106 ? 37.898 31.547 28.203 1.00 56.81 916 ASP A C 1
ATOM 769 O O . ASP A 1 106 ? 37.944 32.647 28.754 1.00 64.77 916 ASP A O 1
ATOM 774 N N . MET A 1 107 ? 38.712 31.198 27.209 1.00 57.62 917 MET A N 1
ATOM 775 C CA . MET A 1 107 ? 39.761 32.092 26.731 1.00 46.68 917 MET A CA 1
ATOM 776 C C . MET A 1 107 ? 39.165 33.308 26.030 1.00 48.11 917 MET A C 1
ATOM 777 O O . MET A 1 107 ? 39.689 34.416 26.139 1.00 46.48 917 MET A O 1
ATOM 782 N N . LYS A 1 108 ? 38.061 33.099 25.322 1.00 40.96 918 LYS A N 1
ATOM 783 C CA . LYS A 1 108 ? 37.380 34.194 24.646 1.00 48.93 918 LYS A CA 1
ATOM 784 C C . LYS A 1 108 ? 36.791 35.169 25.661 1.00 54.29 918 LYS A C 1
ATOM 785 O O . LYS A 1 108 ? 36.889 36.382 25.487 1.00 58.59 918 LYS A O 1
ATOM 791 N N . SER A 1 109 ? 36.197 34.642 26.727 1.00 45.53 919 SER A N 1
ATOM 792 C CA . SER A 1 109 ? 35.652 35.491 27.783 1.00 44.29 919 SER A CA 1
ATOM 793 C C . SER A 1 109 ? 36.751 36.341 28.415 1.00 40.51 919 SER A C 1
ATOM 794 O O . SER A 1 109 ? 36.569 37.537 28.632 1.00 42.87 919 SER A O 1
ATOM 797 N N . LEU A 1 110 ? 37.894 35.722 28.696 1.00 34.69 920 LEU A N 1
ATOM 798 C CA . LEU A 1 110 ? 39.030 36.447 29.254 1.00 35.62 920 LEU A CA 1
ATOM 799 C C . LEU A 1 110 ? 39.513 37.522 28.298 1.00 49.92 920 LEU A C 1
ATOM 800 O O . LEU A 1 110 ? 39.772 38.659 28.702 1.00 46.63 920 LEU A O 1
ATOM 805 N N . LEU A 1 111 ? 39.630 37.147 27.027 1.00 54.86 921 LEU A N 1
ATOM 806 C CA . LEU A 1 111 ? 40.052 38.068 25.984 1.00 44.53 921 LEU A CA 1
ATOM 807 C C . LEU A 1 111 ? 39.133 39.280 25.916 1.00 43.06 921 LEU A C 1
ATOM 808 O O . LEU A 1 111 ? 39.599 40.417 25.881 1.00 48.70 921 LEU A O 1
ATOM 813 N N . ALA A 1 112 ? 37.828 39.035 25.909 1.00 34.33 922 ALA A N 1
ATOM 814 C CA . ALA A 1 112 ? 36.860 40.123 25.882 1.00 33.54 922 ALA A CA 1
ATOM 815 C C . ALA A 1 112 ? 37.012 40.980 27.126 1.00 56.22 922 ALA A C 1
ATOM 816 O O . ALA A 1 112 ? 37.040 42.207 27.048 1.00 50.88 922 ALA A O 1
ATOM 818 N N . TRP A 1 113 ? 37.122 40.310 28.270 1.00 61.57 923 TRP A N 1
ATOM 819 C CA . TRP A 1 113 ? 37.220 40.960 29.570 1.00 33.98 923 TRP A CA 1
ATOM 820 C C . TRP A 1 113 ? 38.472 41.822 29.700 1.00 48.99 923 TRP A C 1
ATOM 821 O O . TRP A 1 113 ? 38.405 42.948 30.192 1.00 49.31 923 TRP A O 1
ATOM 832 N N . GLN A 1 114 ? 39.611 41.291 29.266 1.00 36.14 924 GLN A N 1
ATOM 833 C CA . GLN A 1 114 ? 40.869 42.022 29.361 1.00 37.50 924 GLN A CA 1
ATOM 834 C C . GLN A 1 114 ? 40.840 43.254 28.471 1.00 53.52 924 GLN A C 1
ATOM 835 O O . GLN A 1 114 ? 41.337 44.314 28.848 1.00 51.65 924 GLN A O 1
ATOM 841 N N . SER A 1 115 ? 40.249 43.102 27.289 1.00 49.78 925 SER A N 1
ATOM 842 C CA . SER A 1 115 ? 40.114 44.200 26.344 1.00 43.25 925 SER A CA 1
ATOM 843 C C . SER A 1 115 ? 39.189 45.283 26.882 1.00 46.13 925 SER A C 1
ATOM 844 O O . SER A 1 115 ? 39.517 46.468 26.835 1.00 57.82 925 SER A O 1
ATOM 847 N N . LEU A 1 116 ? 38.032 44.869 27.391 1.00 49.89 926 LEU A N 1
ATOM 848 C CA . LEU A 1 116 ? 37.061 45.804 27.948 1.00 34.60 926 LEU A CA 1
ATOM 849 C C . LEU A 1 116 ? 37.674 46.621 29.084 1.00 42.58 926 LEU A C 1
ATOM 850 O O . LEU A 1 116 ? 37.339 47.790 29.269 1.00 54.13 926 LEU A O 1
ATOM 855 N N . ARG A 1 117 ? 38.587 46.005 29.830 1.00 36.19 927 ARG A N 1
ATOM 856 C CA . ARG A 1 117 ? 39.296 46.699 30.898 1.00 37.25 927 ARG A CA 1
ATOM 857 C C . ARG A 1 117 ? 40.200 47.797 30.335 1.00 45.61 927 ARG A C 1
ATOM 858 O O . ARG A 1 117 ? 40.235 48.911 30.862 1.00 39.11 927 ARG A O 1
ATOM 866 N N . ARG A 1 118 ? 40.924 47.480 29.263 1.00 39.09 928 ARG A N 1
ATOM 867 C CA . ARG A 1 118 ? 41.813 48.443 28.612 1.00 40.64 928 ARG A CA 1
ATOM 868 C C . ARG A 1 118 ? 41.036 49.658 28.113 1.00 40.21 928 ARG A C 1
ATOM 869 O O . ARG A 1 118 ? 41.508 50.792 28.192 1.00 41.37 928 ARG A O 1
ATOM 877 N N . ASP A 1 119 ? 39.836 49.405 27.604 1.00 38.79 929 ASP A N 1
ATOM 878 C CA . ASP A 1 119 ? 38.981 50.461 27.075 1.00 39.11 929 ASP A CA 1
ATOM 879 C C . ASP A 1 119 ? 38.417 51.336 28.188 1.00 39.32 929 ASP A C 1
ATOM 880 O O . ASP A 1 119 ? 38.495 52.564 28.126 1.00 48.99 929 ASP A O 1
ATOM 885 N N . VAL A 1 120 ? 37.850 50.688 29.201 1.00 62.58 930 VAL A N 1
ATOM 886 C CA . VAL A 1 120 ? 37.263 51.368 30.350 1.00 56.26 930 VAL A CA 1
ATOM 887 C C . VAL A 1 120 ? 38.297 52.232 31.060 1.00 41.47 930 VAL A C 1
ATOM 888 O O . VAL A 1 120 ? 38.016 53.374 31.423 1.00 45.02 930 VAL A O 1
ATOM 892 N N 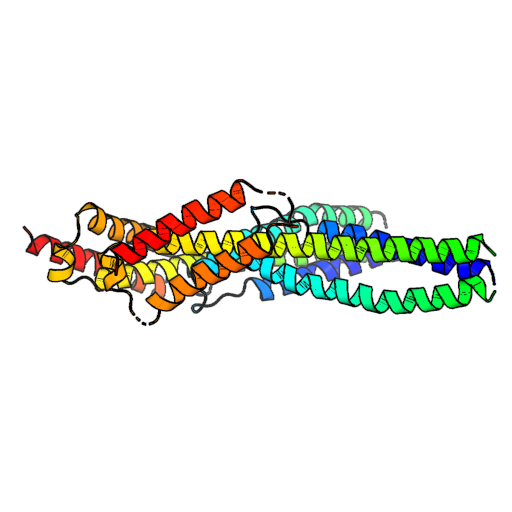. GLN A 1 121 ? 39.497 51.691 31.244 1.00 39.77 931 GLN A N 1
ATOM 893 C CA . GLN A 1 121 ? 40.574 52.449 31.865 1.00 41.51 931 GLN A CA 1
ATOM 894 C C . GLN A 1 121 ? 40.927 53.667 31.027 1.00 42.59 931 GLN A C 1
ATOM 895 O O . GLN A 1 121 ? 41.051 54.773 31.545 1.00 52.46 931 GLN A O 1
ATOM 901 N N . LEU A 1 122 ? 41.082 53.447 29.725 1.00 63.50 932 LEU A N 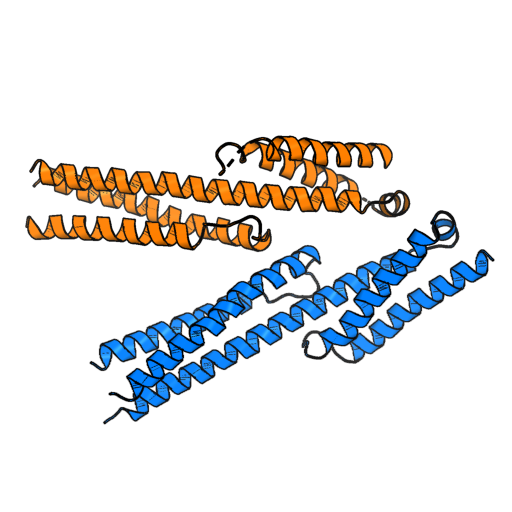1
ATOM 902 C CA . LEU A 1 122 ? 41.436 54.504 28.788 1.00 43.70 932 LEU A CA 1
ATOM 903 C C . LEU A 1 122 ? 40.436 55.653 28.809 1.00 43.38 932 LEU A C 1
ATOM 904 O O . LEU A 1 122 ? 40.819 56.814 28.937 1.00 50.48 932 LEU A O 1
ATOM 909 N N . ILE A 1 123 ? 39.154 55.325 28.688 1.00 41.66 933 ILE A N 1
ATOM 910 C CA . ILE A 1 123 ? 38.118 56.348 28.610 1.00 51.60 933 ILE A CA 1
ATOM 911 C C . ILE A 1 123 ? 37.959 57.076 29.940 1.00 41.68 933 ILE A C 1
ATOM 912 O O . ILE A 1 123 ? 37.756 58.287 29.972 1.00 51.22 933 ILE A O 1
ATOM 917 N N . ARG A 1 124 ? 38.053 56.338 31.039 1.00 75.49 934 ARG A N 1
ATOM 918 C CA . ARG A 1 124 ? 37.868 56.930 32.358 1.00 45.86 934 ARG A CA 1
ATOM 919 C C . ARG A 1 124 ? 39.079 57.770 32.750 1.00 49.12 934 ARG A C 1
ATOM 920 O O . ARG A 1 124 ? 39.023 58.559 33.692 1.00 64.83 934 ARG A O 1
ATOM 928 N N . SER A 1 125 ? 40.170 57.600 32.012 1.00 68.00 935 SER A N 1
ATOM 929 C CA . SER A 1 125 ? 41.385 58.374 32.229 1.00 48.43 935 SER A CA 1
ATOM 930 C C . SER A 1 125 ? 41.269 59.776 31.640 1.00 53.38 935 SER A C 1
ATOM 931 O O . SER A 1 125 ? 42.086 60.654 31.923 1.00 63.17 935 SER A O 1
ATOM 934 N N . TRP A 1 126 ? 40.251 59.976 30.813 1.00 63.24 936 TRP A N 1
ATOM 935 C CA . TRP A 1 126 ? 40.035 61.258 30.155 1.00 60.13 936 TRP A CA 1
ATOM 936 C C . TRP A 1 126 ? 39.602 62.345 31.126 1.00 49.61 936 TRP A C 1
ATOM 937 O O . TRP A 1 126 ? 38.644 62.173 31.879 1.00 49.95 936 TRP A O 1
ATOM 948 N N . SER A 1 127 ? 40.310 63.467 31.094 1.00 52.50 937 SER A N 1
ATOM 949 C CA . SER A 1 127 ? 39.849 64.675 31.758 1.00 54.70 937 SER A CA 1
ATOM 950 C C . SER A 1 127 ? 39.502 65.692 30.684 1.00 76.95 937 SER A C 1
ATOM 951 O O . SER A 1 127 ? 39.887 65.533 29.526 1.00 72.18 937 SER A O 1
ATOM 954 N N . LEU A 1 128 ? 38.770 66.731 31.069 1.00 88.82 938 LEU A N 1
ATOM 955 C CA . LEU A 1 128 ? 38.317 67.751 30.129 1.00 77.37 938 LEU A CA 1
ATOM 956 C C . LEU A 1 128 ? 39.481 68.399 29.381 1.00 76.84 938 LEU A C 1
ATOM 957 O O . LEU A 1 128 ? 39.347 68.770 28.216 1.00 86.83 938 LEU A O 1
ATOM 962 N N . ALA A 1 129 ? 40.622 68.523 30.049 1.00 76.52 939 ALA A N 1
ATOM 963 C CA . ALA A 1 129 ? 41.808 69.099 29.426 1.00 81.69 939 ALA A CA 1
ATOM 964 C C . ALA A 1 129 ? 42.437 68.121 28.432 1.00 73.48 939 ALA A C 1
ATOM 965 O O . ALA A 1 129 ? 42.949 68.526 27.390 1.00 75.17 939 ALA A O 1
ATOM 967 N N . THR A 1 130 ? 42.396 66.835 28.764 1.00 72.78 940 THR A N 1
ATOM 968 C CA . THR A 1 130 ? 42.914 65.789 27.885 1.00 85.62 940 THR A CA 1
ATOM 969 C C . THR A 1 130 ? 41.967 65.562 26.705 1.00 81.58 940 THR A C 1
ATOM 970 O O . THR A 1 130 ? 42.403 65.323 25.578 1.00 90.43 940 THR A O 1
ATOM 974 N N . PHE A 1 131 ? 40.670 65.665 26.977 1.00 67.16 941 PHE A N 1
ATOM 975 C CA . PHE A 1 131 ? 39.626 65.455 25.978 1.00 60.02 941 PHE A CA 1
ATOM 976 C C . PHE A 1 131 ? 39.679 66.492 24.856 1.00 83.03 941 PHE A C 1
ATOM 977 O O . PHE A 1 131 ? 39.435 66.171 23.694 1.00 88.81 941 PHE A O 1
ATOM 985 N N . ARG A 1 132 ? 39.993 67.734 25.213 1.00 75.20 942 ARG A N 1
ATOM 986 C CA . ARG A 1 132 ? 40.043 68.827 24.245 1.00 82.53 942 ARG A CA 1
ATOM 987 C C . ARG A 1 132 ? 41.148 68.644 23.209 1.00 87.74 942 ARG A C 1
ATOM 988 O O . ARG A 1 132 ? 41.005 69.059 22.058 1.00 86.67 942 ARG A O 1
ATOM 996 N N . THR A 1 133 ? 42.252 68.030 23.619 1.00 87.47 943 THR A N 1
ATOM 997 C CA . THR A 1 133 ? 43.395 67.860 22.729 1.00 94.00 943 THR A CA 1
ATOM 998 C C . THR A 1 133 ? 43.145 66.750 21.709 1.00 86.92 943 THR A C 1
ATOM 999 O O . THR A 1 133 ? 43.946 66.537 20.797 1.00 81.03 943 THR A O 1
ATOM 1003 N N . LEU A 1 134 ? 42.022 66.056 21.866 1.00 77.32 944 LEU A N 1
ATOM 1004 C CA . LEU A 1 134 ? 41.678 64.939 20.999 1.00 71.66 944 LEU A CA 1
ATOM 1005 C C . LEU A 1 134 ? 40.792 65.355 19.831 1.00 80.99 944 LEU A C 1
ATOM 1006 O O . LEU A 1 134 ? 39.898 66.188 19.980 1.00 87.33 944 LEU A O 1
ATOM 1011 N N . LYS A 1 135 ? 41.046 64.766 18.668 1.00 73.80 945 LYS A N 1
ATOM 1012 C CA . LYS A 1 135 ? 40.159 64.925 17.522 1.00 74.20 945 LYS A CA 1
ATOM 1013 C C . LYS A 1 135 ? 38.939 64.031 17.713 1.00 65.19 945 LYS A C 1
ATOM 1014 O O . LYS A 1 135 ? 39.044 62.964 18.318 1.00 62.23 945 LYS A O 1
ATOM 1017 N N . PRO A 1 136 ? 37.774 64.470 17.214 1.00 66.44 946 PRO A N 1
ATOM 1018 C CA . PRO A 1 136 ? 36.525 63.708 17.334 1.00 70.46 946 PRO A CA 1
ATOM 1019 C C . PRO A 1 136 ? 36.636 62.276 16.809 1.00 69.57 946 PRO A C 1
ATOM 1020 O O . PRO A 1 136 ? 35.968 61.377 17.322 1.00 76.16 946 PRO A O 1
ATOM 1024 N N . GLU A 1 137 ? 37.475 62.075 15.798 1.00 73.06 947 GLU A N 1
ATOM 1025 C CA . GLU A 1 137 ? 37.712 60.747 15.249 1.00 69.18 947 GLU A CA 1
ATOM 1026 C C . GLU A 1 137 ? 38.379 59.858 16.296 1.00 62.06 947 GLU A C 1
ATOM 1027 O O . GLU A 1 137 ? 38.126 58.656 16.356 1.00 75.84 947 GLU A O 1
ATOM 1033 N N . GLU A 1 138 ? 39.223 60.466 17.124 1.00 62.86 948 GLU A N 1
ATOM 1034 C CA . GLU A 1 138 ? 39.954 59.749 18.165 1.00 62.35 948 GLU A CA 1
ATOM 1035 C C . GLU A 1 138 ? 39.075 59.479 19.382 1.00 53.96 948 GLU A C 1
ATOM 1036 O O . GLU A 1 138 ? 39.195 58.435 20.025 1.00 58.63 948 GLU A O 1
ATOM 1042 N N . GLN A 1 139 ? 38.203 60.431 19.701 1.00 54.89 949 GLN A N 1
ATOM 1043 C CA . GLN A 1 139 ? 37.238 60.259 20.782 1.00 47.48 949 GLN A CA 1
ATOM 1044 C C . GLN A 1 139 ? 36.288 59.112 20.453 1.00 51.58 949 GLN A C 1
ATOM 1045 O O . GLN A 1 139 ? 36.184 58.142 21.204 1.00 71.44 949 GLN A O 1
ATOM 1051 N N . ARG A 1 140 ? 35.613 59.231 19.312 1.00 63.94 950 ARG A N 1
ATOM 1052 C CA . ARG A 1 140 ? 34.653 58.234 18.852 1.00 44.26 950 ARG A CA 1
ATOM 1053 C C . ARG A 1 140 ? 35.267 56.847 18.696 1.00 42.75 950 ARG A C 1
ATOM 1054 O O . ARG A 1 140 ? 34.584 55.839 18.871 1.00 51.94 950 ARG A O 1
ATOM 1062 N N . GLN A 1 141 ? 36.554 56.802 18.366 1.00 43.86 951 GLN A N 1
ATOM 1063 C CA . GLN A 1 141 ? 37.246 55.532 18.171 1.00 52.57 951 GLN A CA 1
ATOM 1064 C C . GLN A 1 141 ? 37.333 54.750 19.469 1.00 55.12 951 GLN A C 1
ATOM 1065 O O . GLN A 1 141 ? 37.122 53.539 19.486 1.00 55.21 951 GLN A O 1
ATOM 1071 N N . ALA A 1 142 ? 37.647 55.452 20.553 1.00 59.81 952 ALA A N 1
ATOM 1072 C CA . ALA A 1 142 ? 37.776 54.834 21.868 1.00 40.13 952 ALA A CA 1
ATOM 1073 C C . ALA A 1 142 ? 36.452 54.247 22.338 1.00 37.48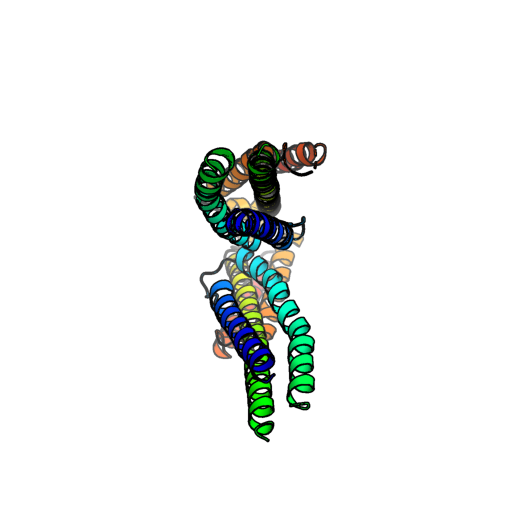 952 ALA A C 1
ATOM 1074 O O . ALA A 1 142 ? 36.432 53.279 23.094 1.00 52.90 952 ALA A O 1
ATOM 1076 N N . LEU A 1 143 ? 35.348 54.837 21.894 1.00 39.06 953 LEU A N 1
ATOM 1077 C CA . LEU A 1 143 ? 34.027 54.332 22.246 1.00 41.21 953 LEU A CA 1
ATOM 1078 C C . LEU A 1 143 ? 33.589 53.211 21.312 1.00 44.14 953 LEU A C 1
ATOM 1079 O O . LEU A 1 143 ? 32.752 52.383 21.676 1.00 39.67 953 LEU A O 1
ATOM 1084 N N . HIS A 1 144 ? 34.147 53.194 20.105 1.00 51.87 954 HIS A N 1
ATOM 1085 C CA . HIS A 1 144 ? 33.960 52.073 19.193 1.00 36.58 954 HIS A CA 1
ATOM 1086 C C . HIS A 1 144 ? 34.575 50.815 19.791 1.00 35.57 954 HIS A C 1
ATOM 1087 O O . HIS A 1 144 ? 33.969 49.746 19.788 1.00 35.45 954 HIS A O 1
ATOM 1094 N N . SER A 1 145 ? 35.798 50.958 20.286 1.00 35.94 955 SER A N 1
ATOM 1095 C CA . SER A 1 145 ? 36.531 49.844 20.865 1.00 45.51 955 SER A CA 1
ATOM 1096 C C . SER A 1 145 ? 35.882 49.384 22.169 1.00 68.91 955 SER A C 1
ATOM 1097 O O . SER A 1 145 ? 35.971 48.214 22.543 1.00 70.82 955 SER A O 1
ATOM 1100 N N . LEU A 1 146 ? 35.228 50.316 22.855 1.00 59.66 956 LEU A N 1
ATOM 1101 C CA . LEU A 1 146 ? 34.545 50.016 24.105 1.00 34.03 956 LEU A CA 1
ATOM 1102 C C . LEU A 1 146 ? 33.331 49.116 23.885 1.00 52.93 956 LEU A C 1
ATOM 1103 O O . LEU A 1 146 ? 33.165 48.118 24.582 1.00 59.78 956 LEU A O 1
ATOM 1108 N N . GLU A 1 147 ? 32.484 49.468 22.920 1.00 40.03 957 GLU A N 1
ATOM 1109 C CA . GLU A 1 147 ? 31.255 48.711 22.687 1.00 44.62 957 GLU A CA 1
ATOM 1110 C C . GLU A 1 147 ? 31.545 47.371 22.027 1.00 39.65 957 GLU A C 1
ATOM 1111 O O . GLU A 1 147 ? 30.830 46.391 22.239 1.00 31.76 957 GLU A O 1
ATOM 1117 N N . LEU A 1 148 ? 32.601 47.338 21.225 1.00 51.59 958 LEU A N 1
ATOM 1118 C CA . LEU A 1 148 ? 33.014 46.111 20.562 1.00 49.49 958 LEU A CA 1
ATOM 1119 C C . LEU A 1 148 ? 33.358 45.044 21.592 1.00 41.78 958 LEU A C 1
ATOM 1120 O O . LEU A 1 148 ? 32.901 43.907 21.496 1.00 56.47 958 LEU A O 1
ATOM 1125 N N . HIS A 1 149 ? 34.151 45.427 22.588 1.00 43.50 959 HIS A N 1
ATOM 1126 C CA . HIS A 1 149 ? 34.620 44.486 23.602 1.00 44.39 959 HIS A CA 1
ATOM 1127 C C . HIS A 1 149 ? 33.609 44.285 24.727 1.00 37.40 959 HIS A C 1
ATOM 1128 O O . HIS A 1 149 ? 33.587 43.234 25.365 1.00 46.21 959 HIS A O 1
ATOM 1135 N N . TYR A 1 150 ? 32.776 45.289 24.969 1.00 32.95 960 TYR A N 1
ATOM 1136 C CA . TYR A 1 150 ? 31.691 45.149 25.932 1.00 40.06 960 TYR A CA 1
ATOM 1137 C C . TYR A 1 150 ? 30.674 44.102 25.474 1.00 45.30 960 TYR A C 1
ATOM 1138 O O . TYR A 1 150 ? 30.364 43.164 26.208 1.00 50.97 960 TYR A O 1
ATOM 1147 N N . GLN A 1 151 ? 30.165 44.264 24.255 1.00 46.70 961 GLN A N 1
ATOM 1148 C CA . GLN A 1 151 ? 29.146 43.367 23.712 1.00 32.03 961 GLN A CA 1
ATOM 1149 C C . GLN A 1 151 ? 29.671 41.951 23.510 1.00 35.71 961 GLN A C 1
ATOM 1150 O O . GLN A 1 151 ? 28.916 40.985 23.600 1.00 33.70 961 GLN A O 1
ATOM 1156 N N . ALA A 1 152 ? 30.964 41.839 23.229 1.00 33.28 962 ALA A N 1
ATOM 1157 C CA . ALA A 1 152 ? 31.610 40.542 23.093 1.00 34.47 962 ALA A CA 1
ATOM 1158 C C . ALA A 1 152 ? 31.643 39.829 24.438 1.00 74.91 962 ALA A C 1
ATOM 1159 O O . ALA A 1 152 ? 31.520 38.607 24.509 1.00 70.18 962 ALA A O 1
ATOM 1161 N N . PHE A 1 153 ? 31.815 40.605 25.504 1.00 49.06 963 PHE A N 1
ATOM 1162 C CA . PHE A 1 153 ? 31.896 40.052 26.847 1.00 41.75 963 PHE A CA 1
ATOM 1163 C C . PHE A 1 153 ? 30.553 39.494 27.298 1.00 57.52 963 PHE A C 1
ATOM 1164 O O . PHE A 1 153 ? 30.498 38.422 27.897 1.00 64.16 963 PHE A O 1
ATOM 1172 N N . LEU A 1 154 ? 29.473 40.218 27.012 1.00 42.07 964 LEU A N 1
ATOM 1173 C CA . LEU A 1 154 ? 28.138 39.754 27.377 1.00 34.92 964 LEU A CA 1
ATOM 1174 C C . LEU A 1 154 ? 27.820 38.454 26.646 1.00 51.41 964 LEU A C 1
ATOM 1175 O O . LEU A 1 154 ? 27.035 37.637 27.125 1.00 53.35 964 LEU A O 1
ATOM 1180 N N . ARG A 1 155 ? 28.446 38.270 25.488 1.00 46.38 965 ARG A N 1
ATOM 1181 C CA . ARG A 1 155 ? 28.187 37.119 24.633 1.00 47.55 965 ARG A CA 1
ATOM 1182 C C . ARG A 1 155 ? 29.010 35.897 25.032 1.00 46.36 965 ARG A C 1
ATOM 1183 O O . ARG A 1 155 ? 28.488 34.784 25.111 1.00 48.20 965 ARG A O 1
ATOM 1191 N N . ASP A 1 156 ? 30.298 36.114 25.284 1.00 49.06 966 ASP A N 1
ATOM 1192 C CA . ASP A 1 156 ? 31.243 35.015 25.458 1.00 57.95 966 ASP A CA 1
ATOM 1193 C C . ASP A 1 156 ? 31.426 34.587 26.911 1.00 55.85 966 ASP A C 1
ATOM 1194 O O . ASP A 1 156 ? 32.064 33.573 27.182 1.00 69.07 966 ASP A O 1
ATOM 1199 N N . SER A 1 157 ? 30.867 35.350 27.843 1.00 57.84 967 SER A N 1
ATOM 1200 C CA . SER A 1 157 ? 30.998 35.019 29.258 1.00 48.31 967 SER A CA 1
ATOM 1201 C C . SER A 1 157 ? 29.894 34.073 29.719 1.00 54.02 967 SER A C 1
ATOM 1202 O O . SER A 1 157 ? 29.948 33.546 30.828 1.00 77.87 967 SER A O 1
ATOM 1205 N N . GLN A 1 158 ? 28.897 33.862 28.865 1.00 57.70 968 GLN A N 1
ATOM 1206 C CA . GLN A 1 158 ? 27.746 33.031 29.208 1.00 47.47 968 GLN A CA 1
ATOM 1207 C C . GLN A 1 158 ? 28.146 31.614 29.600 1.00 52.79 968 GLN A C 1
ATOM 1208 O O . GLN A 1 158 ? 27.880 31.176 30.717 1.00 84.92 968 GLN A O 1
ATOM 1214 N N . ASP A 1 159 ? 28.781 30.899 28.678 1.00 50.89 969 ASP A N 1
ATOM 1215 C CA . ASP A 1 159 ? 29.180 29.520 28.930 1.00 70.94 969 ASP A CA 1
ATOM 1216 C C . ASP A 1 159 ? 30.531 29.448 29.632 1.00 77.57 969 ASP A C 1
ATOM 1217 O O . ASP A 1 159 ? 31.039 28.363 29.915 1.00 80.44 969 ASP A O 1
ATOM 1222 N N . ALA A 1 160 ? 31.106 30.612 29.912 1.00 67.33 970 ALA A N 1
ATOM 1223 C CA . ALA A 1 160 ? 32.397 30.681 30.580 1.00 55.04 970 ALA A CA 1
ATOM 1224 C C . ALA A 1 160 ? 32.233 30.465 32.074 1.00 77.81 970 ALA A C 1
ATOM 1225 O O . ALA A 1 160 ? 31.353 31.053 32.704 1.00 92.45 970 ALA A O 1
ATOM 1227 N N . GLY A 1 161 ? 33.086 29.620 32.639 1.00 87.85 971 GLY A N 1
ATOM 1228 C CA . GLY A 1 161 ? 33.023 29.310 34.054 1.00 82.61 971 GLY A CA 1
ATOM 1229 C C . GLY A 1 161 ? 33.692 30.343 34.937 1.00 68.50 971 GLY A C 1
ATOM 1230 O O . GLY A 1 161 ? 33.419 30.415 36.131 1.00 89.40 971 GLY A O 1
ATOM 1231 N N . GLY A 1 162 ? 34.571 31.144 34.348 1.00 68.44 972 GLY A N 1
ATOM 1232 C CA . GLY A 1 162 ? 35.299 32.152 35.095 1.00 53.84 972 GLY A CA 1
ATOM 1233 C C . GLY A 1 162 ? 34.530 33.441 35.315 1.00 57.57 972 GLY A C 1
ATOM 1234 O O . GLY A 1 162 ? 35.002 34.337 36.014 1.00 75.82 972 GLY A O 1
ATOM 1235 N N . PHE A 1 163 ? 33.350 33.541 34.712 1.00 59.93 973 PHE A N 1
ATOM 1236 C CA . PHE A 1 163 ? 32.512 34.730 34.855 1.00 49.96 973 PHE A CA 1
ATOM 1237 C C . PHE A 1 163 ? 31.044 34.359 35.033 1.00 59.89 973 PHE A C 1
ATOM 1238 O O . PHE A 1 163 ? 30.603 33.295 34.600 1.00 59.68 973 PHE A O 1
ATOM 1246 N N . GLY A 1 164 ? 30.288 35.253 35.662 1.00 49.18 974 GLY A N 1
ATOM 1247 C CA . GLY A 1 164 ? 28.873 35.029 35.885 1.00 47.76 974 GLY A CA 1
ATOM 1248 C C . GLY A 1 164 ? 28.051 36.287 35.713 1.00 60.87 974 GLY A C 1
ATOM 1249 O O . GLY A 1 164 ? 28.592 37.335 35.363 1.00 65.87 974 GLY A O 1
ATOM 1250 N N . PRO A 1 165 ? 26.736 36.189 35.960 1.00 57.91 975 PRO A N 1
ATOM 1251 C CA . PRO A 1 165 ? 25.796 37.308 35.825 1.00 56.31 975 PRO A CA 1
ATOM 1252 C C . PRO A 1 165 ? 26.220 38.551 36.600 1.00 65.35 975 PRO A C 1
ATOM 1253 O O . PRO A 1 165 ? 25.908 39.665 36.180 1.00 61.25 975 PRO A O 1
ATOM 1257 N N . GLU A 1 166 ? 26.925 38.358 37.711 1.00 60.96 976 GLU A N 1
ATOM 1258 C CA . GLU A 1 166 ? 27.422 39.473 38.504 1.00 49.70 976 GLU A CA 1
ATOM 1259 C C . GLU A 1 166 ? 28.517 40.223 37.747 1.00 51.39 976 GLU A C 1
ATOM 1260 O O . GLU A 1 166 ? 28.696 41.427 37.929 1.00 46.48 976 GLU A O 1
ATOM 1266 N N . ASP A 1 167 ? 29.245 39.509 36.894 1.00 56.60 977 ASP A N 1
ATOM 1267 C CA . ASP A 1 167 ? 30.307 40.124 36.112 1.00 53.82 977 ASP A CA 1
ATOM 1268 C C . ASP A 1 167 ? 29.729 40.869 34.908 1.00 38.14 977 ASP A C 1
ATOM 1269 O O . ASP A 1 167 ? 30.304 41.854 34.450 1.00 37.24 977 ASP A O 1
ATOM 1274 N N . ARG A 1 168 ? 28.583 40.411 34.409 1.00 38.18 978 ARG A N 1
ATOM 1275 C CA . ARG A 1 168 ? 27.880 41.126 33.346 1.00 53.28 978 ARG A CA 1
ATOM 1276 C C . ARG A 1 168 ? 27.191 42.358 33.926 1.00 63.62 978 ARG A C 1
ATOM 1277 O O . ARG A 1 168 ? 27.102 43.394 33.268 1.00 48.43 978 ARG A O 1
ATOM 1285 N N . LEU A 1 169 ? 26.705 42.229 35.161 1.00 68.08 979 LEU A N 1
ATOM 1286 C CA . LEU A 1 169 ? 26.093 43.338 35.891 1.00 37.22 979 LEU A CA 1
ATOM 1287 C C . LEU A 1 169 ? 27.098 44.473 36.028 1.00 38.07 979 LEU A C 1
ATOM 1288 O O . LEU A 1 169 ? 26.779 45.637 35.777 1.00 47.18 979 LEU A O 1
ATOM 1293 N N . MET A 1 170 ? 28.318 44.119 36.422 1.00 54.67 980 MET A N 1
ATOM 1294 C CA . MET A 1 170 ? 29.376 45.099 36.643 1.00 36.49 980 MET A CA 1
ATOM 1295 C C . MET A 1 170 ? 29.868 45.684 35.333 1.00 55.37 980 MET A C 1
ATOM 1296 O O . MET A 1 170 ? 30.133 46.883 35.244 1.00 62.99 980 MET A O 1
ATOM 1301 N N . ALA A 1 171 ? 29.990 44.827 34.322 1.00 58.85 981 ALA A N 1
ATOM 1302 C CA . ALA A 1 171 ? 30.454 45.252 33.007 1.00 44.70 981 ALA A CA 1
ATOM 1303 C C . ALA A 1 171 ? 29.553 46.346 32.456 1.00 36.33 981 ALA A C 1
ATOM 1304 O O . ALA A 1 171 ? 30.039 47.372 31.981 1.00 39.92 981 ALA A O 1
ATOM 1306 N N . GLU A 1 172 ? 28.243 46.127 32.537 1.00 32.55 982 GLU A N 1
ATOM 1307 C CA . GLU A 1 172 ? 27.270 47.121 32.099 1.00 32.10 982 GLU A CA 1
ATOM 1308 C C . GLU A 1 172 ? 27.509 48.430 32.830 1.00 38.70 982 GLU A C 1
ATOM 1309 O O . GLU A 1 172 ? 27.460 49.503 32.235 1.00 39.03 982 GLU A O 1
ATOM 1315 N N . ARG A 1 173 ? 27.778 48.324 34.128 1.00 62.05 983 ARG A N 1
ATOM 1316 C CA . ARG A 1 173 ? 28.006 49.488 34.968 1.00 33.86 983 ARG A CA 1
ATOM 1317 C C . ARG A 1 173 ? 29.288 50.203 34.564 1.00 37.02 983 ARG A C 1
ATOM 1318 O O . ARG A 1 173 ? 29.301 51.423 34.426 1.00 33.82 983 ARG A O 1
ATOM 1326 N N . GLU A 1 174 ? 30.359 49.436 34.370 1.00 46.99 984 GLU A N 1
ATOM 1327 C CA . GLU A 1 174 ? 31.637 49.990 33.931 1.00 48.11 984 GLU A CA 1
ATOM 1328 C C . GLU A 1 174 ? 31.529 50.590 32.532 1.00 50.15 984 GLU A C 1
ATOM 1329 O O . GLU A 1 174 ? 32.159 51.601 32.229 1.00 59.82 984 GLU A O 1
ATOM 1335 N N . TYR A 1 175 ? 30.743 49.946 31.677 1.00 42.21 985 TYR A N 1
ATOM 1336 C CA . TYR A 1 175 ? 30.506 50.445 30.327 1.00 31.51 985 TYR A CA 1
ATOM 1337 C C . TYR A 1 175 ? 29.759 51.772 30.362 1.00 40.65 985 TYR A C 1
ATOM 1338 O O . TYR A 1 175 ? 30.219 52.765 29.803 1.00 59.57 985 TYR A O 1
ATOM 1347 N N . GLY A 1 176 ? 28.601 51.776 31.018 1.00 37.60 986 GLY A N 1
ATOM 1348 C CA . GLY A 1 176 ? 27.775 52.967 31.123 1.00 32.73 986 GLY A CA 1
ATOM 1349 C C . GLY A 1 176 ? 28.517 54.099 31.794 1.00 33.72 986 GLY A C 1
ATOM 1350 O O . GLY A 1 176 ? 28.266 55.276 31.536 1.00 52.80 986 GLY A O 1
ATOM 1351 N N . SER A 1 177 ? 29.440 53.718 32.667 1.00 67.31 987 SER A N 1
ATOM 1352 C CA . SER A 1 177 ? 30.317 54.649 33.359 1.00 51.87 987 SER A CA 1
ATOM 1353 C C . SER A 1 177 ? 31.087 55.508 32.360 1.00 50.17 987 SER A C 1
ATOM 1354 O O . SER A 1 177 ? 31.173 56.728 32.506 1.00 41.46 987 SER A O 1
ATOM 1357 N N . CYS A 1 178 ? 31.611 54.860 31.325 1.00 49.04 988 CYS A N 1
ATOM 1358 C CA . CYS A 1 178 ? 32.382 55.545 30.297 1.00 41.51 988 CYS A CA 1
ATOM 1359 C C . CYS A 1 178 ? 31.485 56.335 29.341 1.00 44.71 988 CYS A C 1
ATOM 1360 O O . CYS A 1 178 ? 31.835 57.442 28.937 1.00 44.29 988 CYS A O 1
ATOM 1363 N N . SER A 1 179 ? 30.328 55.775 28.998 1.00 34.87 989 SER A N 1
ATOM 1364 C CA . SER A 1 179 ? 29.351 56.488 28.181 1.00 35.27 989 SER A CA 1
ATOM 1365 C C . SER A 1 179 ? 28.924 57.779 28.862 1.00 38.96 989 SER A C 1
ATOM 1366 O O . SER A 1 179 ? 28.803 58.819 28.217 1.00 52.46 989 SER A O 1
ATOM 1369 N N . HIS A 1 180 ? 28.688 57.696 30.170 1.00 47.63 990 HIS A N 1
ATOM 1370 C CA . HIS A 1 180 ? 28.310 58.856 30.970 1.00 60.23 990 HIS A CA 1
ATOM 1371 C C . HIS A 1 180 ? 29.423 59.896 30.956 1.00 54.84 990 HIS A C 1
ATOM 1372 O O . HIS A 1 180 ? 29.167 61.076 30.737 1.00 41.83 990 HIS A O 1
ATOM 1379 N N . HIS A 1 181 ? 30.654 59.451 31.193 1.00 44.22 991 HIS A N 1
ATOM 1380 C CA . HIS A 1 181 ? 31.813 60.342 31.211 1.00 41.28 991 HIS A CA 1
ATOM 1381 C C . HIS A 1 181 ? 31.960 61.045 29.866 1.00 67.62 991 HIS A C 1
ATOM 1382 O O . HIS A 1 181 ? 32.217 62.244 29.804 1.00 72.47 991 HIS A O 1
ATOM 1389 N N . TYR A 1 182 ? 31.780 60.281 28.794 1.00 65.75 992 TYR A N 1
ATOM 1390 C CA . TYR A 1 182 ? 31.843 60.800 27.433 1.00 41.97 992 TYR A CA 1
ATOM 1391 C C . TYR A 1 182 ? 30.766 61.850 27.183 1.00 43.59 992 TYR A C 1
ATOM 1392 O O . TYR A 1 182 ? 31.048 62.935 26.676 1.00 45.88 992 TYR A O 1
ATOM 1401 N N . GLN A 1 183 ? 29.531 61.518 27.545 1.00 49.23 993 GLN A N 1
ATOM 1402 C CA . GLN A 1 183 ? 28.410 62.439 27.396 1.00 44.29 993 GLN A CA 1
ATOM 1403 C C . GLN A 1 183 ? 28.650 63.721 28.190 1.00 57.51 993 GLN A C 1
ATOM 1404 O O . GLN A 1 183 ? 28.329 64.815 27.725 1.00 55.47 993 GLN A O 1
ATOM 1410 N N . GLN A 1 184 ? 29.229 63.578 29.381 1.00 63.95 994 GLN A N 1
ATOM 1411 C CA . GLN A 1 184 ? 29.552 64.720 30.234 1.00 59.82 994 GLN A CA 1
ATOM 1412 C C . GLN A 1 184 ? 30.659 65.590 29.638 1.00 57.57 994 GLN A C 1
ATOM 1413 O O . GLN A 1 184 ? 30.621 66.815 29.748 1.00 65.85 994 GLN A O 1
ATOM 1419 N N . LEU A 1 185 ? 31.646 64.954 29.016 1.00 60.46 995 LEU A N 1
ATOM 1420 C CA . LEU A 1 185 ? 32.771 65.683 28.437 1.00 56.51 995 LEU A CA 1
ATOM 1421 C C . LEU A 1 185 ? 32.352 66.457 27.186 1.00 75.80 995 LEU A C 1
ATOM 1422 O O . LEU A 1 185 ? 32.839 67.561 26.944 1.00 85.95 995 LEU A O 1
ATOM 1427 N N . LEU A 1 186 ? 31.448 65.882 26.397 1.00 68.65 996 LEU A N 1
ATOM 1428 C CA . LEU A 1 186 ? 30.932 66.562 25.211 1.00 54.63 996 LEU A CA 1
ATOM 1429 C C . LEU A 1 186 ? 30.090 67.774 25.582 1.00 57.35 996 LEU A C 1
ATOM 1430 O O . LEU A 1 186 ? 30.128 68.801 24.906 1.00 77.01 996 LEU A O 1
ATOM 1435 N N . GLN A 1 187 ? 29.329 67.648 26.663 1.00 70.76 997 GLN A N 1
ATOM 1436 C CA . GLN A 1 187 ? 28.412 68.700 27.080 1.00 64.95 997 GLN A CA 1
ATOM 1437 C C . GLN A 1 187 ? 29.167 69.934 27.570 1.00 69.45 997 GLN A C 1
ATOM 1438 O O . GLN A 1 187 ? 28.593 71.013 27.697 1.00 80.10 997 GLN A O 1
ATOM 1444 N N . SER A 1 188 ? 30.457 69.771 27.842 1.00 66.41 998 SER A N 1
ATOM 1445 C CA . SER A 1 188 ? 31.290 70.878 28.296 1.00 77.94 998 SER A CA 1
ATOM 1446 C C . SER A 1 188 ? 31.866 71.668 27.125 1.00 91.62 998 SER A C 1
ATOM 1447 O O . SER A 1 188 ? 32.064 72.878 27.222 1.00 117.77 998 SER A O 1
ATOM 1450 N N . LEU A 1 189 ? 32.133 70.981 26.020 1.00 90.29 999 LEU A N 1
ATOM 1451 C CA . LEU A 1 189 ? 32.746 71.615 24.858 1.00 85.02 999 LEU A CA 1
ATOM 1452 C C . LEU A 1 189 ? 31.747 72.455 24.072 1.00 86.76 999 LEU A C 1
ATOM 1453 O O . LEU A 1 189 ? 32.118 73.438 23.434 1.00 99.87 999 LEU A O 1
ATOM 1458 N N . GLU A 1 190 ? 30.479 72.064 24.124 1.00 92.02 1000 GLU A N 1
ATOM 1459 C CA . GLU A 1 190 ? 29.436 72.752 23.372 1.00 106.43 1000 GLU A CA 1
ATOM 1460 C C . GLU A 1 190 ? 29.037 74.061 24.041 1.00 112.66 1000 GLU A C 1
ATOM 1461 O O . GLU A 1 190 ? 29.860 74.720 24.675 1.00 120.97 1000 GLU A O 1
ATOM 1467 N N . ALA B 1 5 ? 76.170 -14.362 14.313 1.00 110.48 750 ALA B N 1
ATOM 1468 C CA . ALA B 1 5 ? 77.279 -13.442 14.538 1.00 112.41 750 ALA B CA 1
ATOM 1469 C C . ALA B 1 5 ? 77.206 -12.258 13.579 1.00 116.30 750 ALA B C 1
ATOM 1470 O O . ALA B 1 5 ? 76.960 -11.124 13.993 1.00 113.43 750 ALA B O 1
ATOM 1472 N N . TYR B 1 6 ? 77.424 -12.529 12.296 1.00 122.19 751 TYR B N 1
ATOM 1473 C CA . TYR B 1 6 ? 77.368 -11.493 11.271 1.00 123.07 751 TYR B CA 1
ATOM 1474 C C . TYR B 1 6 ? 75.939 -10.991 11.082 1.00 117.61 751 TYR B C 1
ATOM 1475 O O . TYR B 1 6 ? 75.714 -9.801 10.861 1.00 115.02 751 TYR B O 1
ATOM 1477 N N . ALA B 1 7 ? 74.980 -11.906 11.173 1.00 117.54 752 ALA B N 1
ATOM 1478 C CA . ALA B 1 7 ? 73.570 -11.568 11.011 1.00 115.82 752 ALA B CA 1
ATOM 1479 C C . ALA B 1 7 ? 73.097 -10.630 12.115 1.00 115.60 752 ALA B C 1
ATOM 1480 O O . ALA B 1 7 ? 72.304 -9.718 11.875 1.00 118.93 752 ALA B O 1
ATOM 1482 N N . GLN B 1 8 ? 73.592 -10.863 13.326 1.00 108.84 753 GLN B N 1
ATOM 1483 C CA . GLN B 1 8 ? 73.207 -10.070 14.485 1.00 99.73 753 GLN B CA 1
ATOM 1484 C C . GLN B 1 8 ? 73.641 -8.616 14.328 1.00 105.07 753 GLN B C 1
ATOM 1485 O O . GLN B 1 8 ? 72.908 -7.696 14.688 1.00 111.84 753 GLN B O 1
ATOM 1491 N N . PHE B 1 9 ? 74.838 -8.418 13.786 1.00 100.82 754 PHE B N 1
ATOM 1492 C CA . PHE B 1 9 ? 75.382 -7.080 13.591 1.00 96.06 754 PHE B CA 1
ATOM 1493 C C . PHE B 1 9 ? 74.625 -6.311 12.511 1.00 102.96 754 PHE B C 1
ATOM 1494 O O . PHE B 1 9 ? 74.204 -5.175 12.732 1.00 96.62 754 PHE B O 1
ATOM 1502 N N . PHE B 1 10 ? 74.455 -6.930 11.346 1.00 104.98 755 PHE B N 1
ATOM 1503 C CA . PHE B 1 10 ? 73.782 -6.273 10.230 1.00 104.84 755 PHE B CA 1
ATOM 1504 C C . PHE B 1 10 ? 72.324 -5.949 10.554 1.00 103.42 755 PHE B C 1
ATOM 1505 O O . PHE B 1 10 ? 71.738 -5.042 9.965 1.00 105.25 755 PHE B O 1
ATOM 1513 N N . SER B 1 11 ? 71.741 -6.696 11.487 1.00 95.45 756 SER B N 1
ATOM 1514 C CA . SER B 1 11 ? 70.397 -6.400 11.968 1.00 81.09 756 SER B CA 1
ATOM 1515 C C . SER B 1 11 ? 70.379 -5.081 12.730 1.00 91.23 756 SER B C 1
ATOM 1516 O O . SER B 1 11 ? 69.512 -4.236 12.512 1.00 96.62 756 SER B O 1
ATOM 1519 N N . ASP B 1 12 ? 71.348 -4.914 13.625 1.00 95.89 757 ASP B N 1
ATOM 1520 C CA . ASP B 1 12 ? 71.461 -3.699 14.422 1.00 89.75 757 ASP B CA 1
ATOM 1521 C C . ASP B 1 12 ? 71.719 -2.488 13.533 1.00 93.13 757 ASP B C 1
ATOM 1522 O O . ASP B 1 12 ? 71.287 -1.375 13.837 1.00 93.34 757 ASP B O 1
ATOM 1527 N N . VAL B 1 13 ? 72.428 -2.713 12.432 1.00 96.84 758 VAL B N 1
ATOM 1528 C CA . VAL B 1 13 ? 72.710 -1.651 11.476 1.00 103.72 758 VAL B CA 1
ATOM 1529 C C . VAL B 1 13 ? 71.435 -1.286 10.727 1.00 97.39 758 VAL B C 1
ATOM 1530 O O . VAL B 1 13 ? 71.139 -0.110 10.508 1.00 86.28 758 VAL B O 1
ATOM 1534 N N . ARG B 1 14 ? 70.677 -2.308 10.348 1.00 106.14 759 ARG B N 1
ATOM 1535 C CA . ARG B 1 14 ? 69.454 -2.119 9.581 1.00 111.68 759 ARG B CA 1
ATOM 1536 C C . ARG B 1 14 ? 68.389 -1.397 10.403 1.00 114.12 759 ARG B C 1
ATOM 1537 O O . ARG B 1 14 ? 67.657 -0.558 9.877 1.00 122.04 759 ARG B O 1
ATOM 1545 N N . GLU B 1 15 ? 68.309 -1.719 11.693 1.00 102.81 760 GLU B N 1
ATOM 1546 C CA . GLU B 1 15 ? 67.340 -1.072 12.576 1.00 85.14 760 GLU B CA 1
ATOM 1547 C C . GLU B 1 15 ? 67.776 0.354 12.899 1.00 87.06 760 GLU B C 1
ATOM 1548 O O . GLU B 1 15 ? 66.942 1.224 13.147 1.00 94.79 760 GLU B O 1
ATOM 1554 N N . ALA B 1 16 ? 69.085 0.589 12.890 1.00 92.61 761 ALA B N 1
ATOM 1555 C CA . ALA B 1 16 ? 69.622 1.914 13.164 1.00 82.77 761 ALA B CA 1
ATOM 1556 C C . ALA B 1 16 ? 69.286 2.857 12.018 1.00 81.85 761 ALA B C 1
ATOM 1557 O O . ALA B 1 16 ? 69.021 4.040 12.227 1.00 80.59 761 ALA B O 1
ATOM 1559 N N . GLU B 1 17 ? 69.295 2.316 10.804 1.00 95.31 762 GLU B N 1
ATOM 1560 C CA . GLU B 1 17 ? 68.940 3.078 9.615 1.00 105.80 762 GLU B CA 1
ATOM 1561 C C . GLU B 1 17 ? 67.466 3.465 9.657 1.00 101.74 762 GLU B C 1
ATOM 1562 O O . GLU B 1 17 ? 67.075 4.522 9.163 1.00 105.72 762 GLU B O 1
ATOM 1568 N N . GLY B 1 18 ? 66.654 2.603 10.260 1.00 99.28 763 GLY B N 1
ATOM 1569 C CA . GLY B 1 18 ? 65.228 2.845 10.368 1.00 90.34 763 GLY B CA 1
ATOM 1570 C C . GLY B 1 18 ? 64.871 3.887 11.407 1.00 89.27 763 GLY B C 1
ATOM 1571 O O . GLY B 1 18 ? 63.965 4.695 11.202 1.00 95.12 763 GLY B O 1
ATOM 1572 N N . GLN B 1 19 ? 65.584 3.870 12.528 1.00 84.83 764 GLN B N 1
ATOM 1573 C CA . GLN B 1 19 ? 65.340 4.831 13.596 1.00 81.89 764 GLN B CA 1
ATOM 1574 C C . GLN B 1 19 ? 65.683 6.241 13.140 1.00 84.46 764 GLN B C 1
ATOM 1575 O O . GLN B 1 19 ? 64.971 7.193 13.448 1.00 102.02 764 GLN B O 1
ATOM 1581 N N . LEU B 1 20 ? 66.775 6.367 12.395 1.00 70.47 765 LEU B N 1
ATOM 1582 C CA . LEU B 1 20 ? 67.178 7.657 11.851 1.00 71.49 765 LEU B CA 1
ATOM 1583 C C . LEU B 1 20 ? 66.174 8.142 10.812 1.00 79.69 765 LEU B C 1
ATOM 1584 O O . LEU B 1 20 ? 65.904 9.339 10.711 1.00 91.23 765 LEU B O 1
ATOM 1589 N N . GLN B 1 21 ? 65.620 7.208 10.046 1.00 80.10 766 GLN B N 1
ATOM 1590 C CA . GLN B 1 21 ? 64.622 7.546 9.038 1.00 89.97 766 GLN B CA 1
ATOM 1591 C C . GLN B 1 21 ? 63.312 7.957 9.699 1.00 90.94 766 GLN B C 1
ATOM 1592 O O . GLN B 1 21 ? 62.680 8.932 9.292 1.00 98.71 766 GLN B O 1
ATOM 1598 N N . LYS B 1 22 ? 62.911 7.206 10.720 1.00 88.47 767 LYS B N 1
ATOM 1599 C CA . LYS B 1 22 ? 61.702 7.518 11.473 1.00 74.95 767 LYS B CA 1
ATOM 1600 C C . LYS B 1 22 ? 61.840 8.875 12.150 1.00 84.26 767 LYS B C 1
ATOM 1601 O O . LYS B 1 22 ? 60.888 9.652 12.213 1.00 94.29 767 LYS B O 1
ATOM 1603 N N . LEU B 1 23 ? 63.039 9.152 12.650 1.00 83.19 768 LEU B N 1
ATOM 1604 C CA . LEU B 1 23 ? 63.315 10.415 13.318 1.00 83.71 768 LEU B CA 1
ATOM 1605 C C . LEU B 1 23 ? 63.304 11.559 12.308 1.00 95.22 768 LEU B C 1
ATOM 1606 O O . LEU B 1 23 ? 62.933 12.687 12.633 1.00 92.84 768 LEU B O 1
ATOM 1611 N N . GLN B 1 24 ? 63.707 11.253 11.078 1.00 96.00 769 GLN B N 1
ATOM 1612 C CA . GLN B 1 24 ? 63.743 12.240 10.004 1.00 93.04 769 GLN B CA 1
ATOM 1613 C C . GLN B 1 24 ? 62.340 12.699 9.630 1.00 93.40 769 GLN B C 1
ATOM 1614 O O . GLN B 1 24 ? 62.102 13.887 9.411 1.00 99.50 769 GLN B O 1
ATOM 1620 N N . GLU B 1 25 ? 61.416 11.747 9.556 1.00 90.57 770 GLU B N 1
ATOM 1621 C CA . GLU B 1 25 ? 60.030 12.044 9.220 1.00 80.20 770 GLU B CA 1
ATOM 1622 C C . GLU B 1 25 ? 59.363 12.818 10.347 1.00 92.84 770 GLU B C 1
ATOM 1623 O O . GLU B 1 25 ? 58.505 13.666 10.108 1.00 104.45 770 GLU B O 1
ATOM 1629 N N . ALA B 1 26 ? 59.770 12.518 11.577 1.00 93.80 771 ALA B N 1
ATOM 1630 C CA . ALA B 1 26 ? 59.226 13.179 12.756 1.00 77.92 771 ALA B CA 1
ATOM 1631 C C . ALA B 1 26 ? 59.608 14.656 12.789 1.00 78.84 771 ALA B C 1
ATOM 1632 O O . ALA B 1 26 ? 58.764 15.518 13.035 1.00 81.93 771 ALA B O 1
ATOM 1634 N N . LEU B 1 27 ? 60.884 14.938 12.546 1.00 71.67 772 LEU B N 1
ATOM 1635 C CA . LEU B 1 27 ? 61.384 16.309 12.550 1.00 72.69 772 LEU B CA 1
ATOM 1636 C C . LEU B 1 27 ? 60.670 17.164 11.511 1.00 86.25 772 LEU B C 1
ATOM 1637 O O . LEU B 1 27 ? 60.275 18.296 11.789 1.00 94.46 772 LEU B O 1
ATOM 1642 N N . ARG B 1 28 ? 60.504 16.614 10.313 1.00 90.52 773 ARG B N 1
ATOM 1643 C CA . ARG B 1 28 ? 59.836 17.327 9.234 1.00 95.70 773 ARG B CA 1
ATOM 1644 C C . ARG B 1 28 ? 58.341 17.454 9.510 1.00 98.67 773 ARG B C 1
ATOM 1645 O O . ARG B 1 28 ? 57.673 18.327 8.959 1.00 95.01 773 ARG B O 1
ATOM 1648 N N . ARG B 1 29 ? 57.824 16.585 10.371 1.00 92.79 774 ARG B N 1
ATOM 1649 C CA . ARG B 1 29 ? 56.403 16.595 10.690 1.00 85.20 774 ARG B CA 1
ATOM 1650 C C . ARG B 1 29 ? 56.081 17.672 11.720 1.00 86.82 774 ARG B C 1
ATOM 1651 O O . ARG B 1 29 ? 55.118 18.422 11.566 1.00 96.80 774 ARG B O 1
ATOM 1654 N N . LYS B 1 30 ? 56.903 17.755 12.762 1.00 81.32 775 LYS B N 1
ATOM 1655 C CA . LYS B 1 30 ? 56.634 18.655 13.880 1.00 72.88 775 LYS B CA 1
ATOM 1656 C C . LYS B 1 30 ? 57.183 20.066 13.672 1.00 72.24 775 LYS B C 1
ATOM 1657 O O . LYS B 1 30 ? 56.509 21.048 13.982 1.00 80.17 775 LYS B O 1
ATOM 1663 N N . TYR B 1 31 ? 58.398 20.169 13.143 1.00 85.62 776 TYR B N 1
ATOM 1664 C CA . TYR B 1 31 ? 59.101 21.450 13.115 1.00 81.32 776 TYR B CA 1
ATOM 1665 C C . TYR B 1 31 ? 59.193 22.089 11.730 1.00 93.97 776 TYR B C 1
ATOM 1666 O O . TYR B 1 31 ? 60.132 22.832 11.447 1.00 98.59 776 TYR B O 1
ATOM 1675 N N . SER B 1 32 ? 58.220 21.804 10.871 1.00 101.52 777 SER B N 1
ATOM 1676 C CA . SER B 1 32 ? 58.137 22.471 9.576 1.00 107.89 777 SER B CA 1
ATOM 1677 C C . SER B 1 32 ? 57.010 23.495 9.592 1.00 106.17 777 SER B C 1
ATOM 1678 O O . SER B 1 32 ? 55.887 23.200 9.186 1.00 99.98 777 SER B O 1
ATOM 1681 N N . CYS B 1 33 ? 57.316 24.700 10.060 1.00 108.32 778 CYS B N 1
ATOM 1682 C CA . CYS B 1 33 ? 56.301 25.734 10.223 1.00 106.67 778 CYS B CA 1
ATOM 1683 C C . CYS B 1 33 ? 56.235 26.686 9.035 1.00 109.27 778 CYS B C 1
ATOM 1684 O O . CYS B 1 33 ? 57.091 26.663 8.154 1.00 105.01 778 CYS B O 1
ATOM 1687 N N . ASP B 1 34 ? 55.201 27.520 9.028 1.00 111.45 779 ASP B N 1
ATOM 1688 C CA . ASP B 1 34 ? 55.043 28.558 8.022 1.00 108.19 779 ASP B CA 1
ATOM 1689 C C . ASP B 1 34 ? 54.826 29.909 8.695 1.00 104.75 779 ASP B C 1
ATOM 1690 O O . ASP B 1 34 ? 54.989 30.040 9.906 1.00 94.11 779 ASP B O 1
ATOM 1695 N N . ARG B 1 35 ? 54.450 30.909 7.905 1.00 112.60 780 ARG B N 1
ATOM 1696 C CA . ARG B 1 35 ? 54.289 32.267 8.414 1.00 116.57 780 ARG B CA 1
ATOM 1697 C C . ARG B 1 35 ? 53.009 32.433 9.233 1.00 111.15 780 ARG B C 1
ATOM 1698 O O . ARG B 1 35 ? 52.771 33.493 9.812 1.00 115.63 780 ARG B O 1
ATOM 1700 N N . SER B 1 36 ? 52.191 31.387 9.284 1.00 106.44 781 SER B N 1
ATOM 1701 C CA . SER B 1 36 ? 50.931 31.445 10.019 1.00 102.32 781 SER B CA 1
ATOM 1702 C C . SER B 1 36 ? 51.121 31.058 11.482 1.00 97.47 781 SER B C 1
ATOM 1703 O O . SER B 1 36 ? 50.263 31.335 12.321 1.00 100.00 781 SER B O 1
ATOM 1706 N N . ALA B 1 37 ? 52.248 30.418 11.778 1.00 93.80 782 ALA B N 1
ATOM 1707 C CA . ALA B 1 37 ? 52.536 29.948 13.129 1.00 77.77 782 ALA B CA 1
ATOM 1708 C C . ALA B 1 37 ? 52.654 31.114 14.103 1.00 82.65 782 ALA B C 1
ATOM 1709 O O . ALA B 1 37 ? 53.240 32.149 13.783 1.00 83.50 782 ALA B O 1
ATOM 1711 N N . THR B 1 38 ? 52.092 30.933 15.293 1.00 76.90 783 THR B N 1
ATOM 1712 C CA . THR B 1 38 ? 52.054 31.987 16.298 1.00 68.29 783 THR B CA 1
ATOM 1713 C C . THR B 1 38 ? 53.331 32.027 17.122 1.00 70.61 783 THR B C 1
ATOM 1714 O O . THR B 1 38 ? 54.144 31.106 17.073 1.00 77.06 783 THR B O 1
ATOM 1718 N N . VAL B 1 39 ? 53.493 33.102 17.886 1.00 79.25 784 VAL B N 1
ATOM 1719 C CA . VAL B 1 39 ? 54.651 33.264 18.753 1.00 80.27 784 VAL B CA 1
ATOM 1720 C C . VAL B 1 39 ? 54.664 32.184 19.830 1.00 78.20 784 VAL B C 1
ATOM 1721 O O . VAL B 1 39 ? 55.692 31.552 20.072 1.00 85.49 784 VAL B O 1
ATOM 1725 N N . THR B 1 40 ? 53.514 31.962 20.460 1.00 69.47 785 THR B N 1
ATOM 1726 C CA . THR B 1 40 ? 53.418 31.009 21.561 1.00 70.99 785 THR B CA 1
ATOM 1727 C C . THR B 1 40 ? 53.708 29.580 21.114 1.00 74.56 785 THR B C 1
ATOM 1728 O O . THR B 1 40 ? 54.319 28.808 21.852 1.00 85.01 785 THR B O 1
ATOM 1732 N N . ARG B 1 41 ? 53.275 29.232 19.907 1.00 74.30 786 ARG B N 1
ATOM 1733 C CA . ARG B 1 41 ? 53.516 27.893 19.381 1.00 79.29 786 ARG B CA 1
ATOM 1734 C C . ARG B 1 41 ? 54.980 27.688 19.023 1.00 77.99 786 ARG B C 1
ATOM 1735 O O . ARG B 1 41 ? 55.537 26.612 19.235 1.00 86.49 786 ARG B O 1
ATOM 1743 N N . LEU B 1 42 ? 55.596 28.724 18.468 1.00 68.60 787 LEU B N 1
ATOM 1744 C CA . LEU B 1 42 ? 56.999 28.654 18.088 1.00 70.51 787 LEU B CA 1
ATOM 1745 C C . LEU B 1 42 ? 57.868 28.446 19.319 1.00 74.59 787 LEU B C 1
ATOM 1746 O O . LEU B 1 42 ? 58.815 27.663 19.297 1.00 79.35 787 LEU B O 1
ATOM 1751 N N . GLU B 1 43 ? 57.528 29.144 20.397 1.00 80.79 788 GLU B N 1
ATOM 1752 C CA . GLU B 1 43 ? 58.259 29.018 21.650 1.00 84.92 788 GLU B CA 1
ATOM 1753 C C . GLU B 1 43 ? 58.098 27.620 22.233 1.00 80.61 788 GLU B C 1
ATOM 1754 O O . GLU B 1 43 ? 59.026 27.071 22.824 1.00 82.71 788 GLU B O 1
ATOM 1760 N N . ASP B 1 44 ? 56.912 27.049 22.062 1.00 76.05 789 ASP B N 1
ATOM 1761 C CA . ASP B 1 44 ? 56.654 25.681 22.488 1.00 75.98 789 ASP B CA 1
ATOM 1762 C C . ASP B 1 44 ? 57.484 24.695 21.681 1.00 82.23 789 ASP B C 1
ATOM 1763 O O . ASP B 1 44 ? 58.100 23.788 22.237 1.00 98.14 789 ASP B O 1
ATOM 1768 N N . LEU B 1 45 ? 57.496 24.879 20.365 1.00 75.01 790 LEU B N 1
ATOM 1769 C CA . LEU B 1 45 ? 58.190 23.958 19.474 1.00 78.97 790 LEU B CA 1
ATOM 1770 C C . LEU B 1 45 ? 59.704 24.054 19.624 1.00 82.89 790 LEU B C 1
ATOM 1771 O O . LEU B 1 45 ? 60.416 23.072 19.419 1.00 87.58 790 LEU B O 1
ATOM 1776 N N . LEU B 1 46 ? 60.196 25.235 19.981 1.00 71.11 791 LEU B N 1
ATOM 1777 C CA . LEU B 1 46 ? 61.626 25.421 20.190 1.00 73.78 791 LEU B CA 1
ATOM 1778 C C . LEU B 1 46 ? 62.093 24.663 21.427 1.00 86.74 791 LEU B C 1
ATOM 1779 O O . LEU B 1 46 ? 63.211 24.153 21.465 1.00 100.93 791 LEU B O 1
ATOM 1784 N N . GLN B 1 47 ? 61.232 24.590 22.436 1.00 90.03 792 GLN B N 1
ATOM 1785 C CA . GLN B 1 47 ? 61.524 23.792 23.618 1.00 88.09 792 GLN B CA 1
ATOM 1786 C C . GLN B 1 47 ? 61.484 22.306 23.281 1.00 91.07 792 GLN B C 1
ATOM 1787 O O . GLN B 1 47 ? 62.306 21.525 23.758 1.00 99.70 792 GLN B O 1
ATOM 1793 N N . ASP B 1 48 ? 60.524 21.922 22.447 1.00 88.03 793 ASP B N 1
ATOM 1794 C CA . ASP B 1 48 ? 60.329 20.523 22.093 1.00 90.2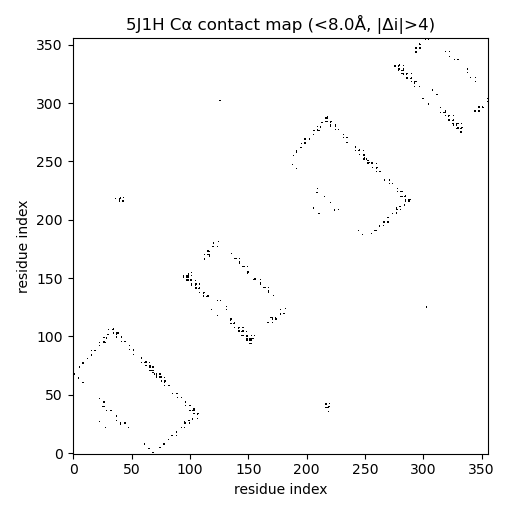7 793 ASP B CA 1
ATOM 1795 C C . ASP B 1 48 ? 61.366 20.037 21.082 1.00 95.80 793 ASP B C 1
ATOM 1796 O O . ASP B 1 48 ? 61.489 18.838 20.841 1.00 95.54 793 ASP B O 1
ATOM 1801 N N . ALA B 1 49 ? 62.105 20.970 20.490 1.00 94.54 794 ALA B N 1
ATOM 1802 C CA . ALA B 1 49 ? 63.122 20.621 19.506 1.00 89.57 794 ALA B CA 1
ATOM 1803 C C . ALA B 1 49 ? 64.391 20.131 20.193 1.00 99.25 794 ALA B C 1
ATOM 1804 O O . ALA B 1 49 ? 65.190 19.409 19.601 1.00 103.31 794 ALA B O 1
ATOM 1806 N N . GLN B 1 50 ? 64.566 20.532 21.448 1.00 101.81 795 GLN B N 1
ATOM 1807 C CA . GLN B 1 50 ? 65.746 20.162 22.218 1.00 105.12 795 GLN B CA 1
ATOM 1808 C C . GLN B 1 50 ? 65.707 18.688 22.597 1.00 103.40 795 GLN B C 1
ATOM 1809 O O . GLN B 1 50 ? 66.746 18.035 22.694 1.00 112.95 795 GLN B O 1
ATOM 1815 N N . ASP B 1 51 ? 64.502 18.173 22.817 1.00 100.45 796 ASP B N 1
ATOM 1816 C CA . ASP B 1 51 ? 64.321 16.774 23.183 1.00 108.20 796 ASP B CA 1
ATOM 1817 C C . ASP B 1 51 ? 64.814 15.852 22.074 1.00 113.24 796 ASP B C 1
ATOM 1818 O O . ASP B 1 51 ? 65.487 14.857 22.338 1.00 121.63 796 ASP B O 1
ATOM 1820 N N . GLU B 1 52 ? 64.479 16.191 20.833 1.00 106.85 797 GLU B N 1
ATOM 1821 C CA . GLU B 1 52 ? 64.925 15.413 19.683 1.00 101.43 797 GLU B CA 1
ATOM 1822 C C . GLU B 1 52 ? 66.440 15.472 19.525 1.00 103.27 797 GLU B C 1
ATOM 1823 O O . GLU B 1 52 ? 67.063 14.503 19.091 1.00 110.73 797 GLU B O 1
ATOM 1829 N N . LYS B 1 53 ? 67.028 16.611 19.880 1.00 97.33 798 LYS B N 1
ATOM 1830 C CA . LYS B 1 53 ? 68.471 16.796 19.764 1.00 92.31 798 LYS B CA 1
ATOM 1831 C C . LYS B 1 53 ? 69.195 15.993 20.839 1.00 102.57 798 LYS B C 1
ATOM 1832 O O . LYS B 1 53 ? 70.337 15.571 20.653 1.00 101.76 798 LYS B O 1
ATOM 1835 N N . GLU B 1 54 ? 68.515 15.785 21.962 1.00 109.20 799 GLU B N 1
ATOM 1836 C CA . GLU B 1 54 ? 69.050 14.980 23.054 1.00 112.44 799 GLU B CA 1
ATOM 1837 C C . GLU B 1 54 ? 69.157 13.521 22.632 1.00 114.06 799 GLU B C 1
ATOM 1838 O O . GLU B 1 54 ? 70.085 12.815 23.024 1.00 118.98 799 GLU B O 1
ATOM 1840 N N . GLN B 1 55 ? 68.192 13.077 21.834 1.00 110.84 800 GLN B N 1
ATOM 1841 C CA . GLN B 1 55 ? 68.198 11.727 21.290 1.00 106.90 800 GLN B CA 1
ATOM 1842 C C . GLN B 1 55 ? 69.347 11.565 20.301 1.00 105.43 800 GLN B C 1
ATOM 1843 O O . GLN B 1 55 ? 69.954 10.498 20.206 1.00 115.04 800 GLN B O 1
ATOM 1849 N N . LEU B 1 56 ? 69.639 12.634 19.567 1.00 93.08 801 LEU B N 1
ATOM 1850 C CA . LEU B 1 56 ? 70.690 12.616 18.558 1.00 95.01 801 LEU B CA 1
ATOM 1851 C C . LEU B 1 56 ? 72.076 12.522 19.187 1.00 114.84 801 LEU B C 1
ATOM 1852 O O . LEU B 1 56 ? 73.000 11.969 18.590 1.00 118.68 801 LEU B O 1
ATOM 1857 N N . ASN B 1 57 ? 72.218 13.066 20.392 1.00 116.38 802 ASN B N 1
ATOM 1858 C CA . ASN B 1 57 ? 73.488 13.014 21.105 1.00 118.62 802 ASN B CA 1
ATOM 1859 C C . ASN B 1 57 ? 73.741 11.619 21.663 1.00 117.68 802 ASN B C 1
ATOM 1860 O O . ASN B 1 57 ? 74.878 11.150 21.692 1.00 122.84 802 ASN B O 1
ATOM 1865 N N . GLU B 1 58 ? 72.674 10.961 22.106 1.00 111.09 803 GLU B N 1
ATOM 1866 C CA . GLU B 1 58 ? 72.783 9.612 22.646 1.00 110.61 803 GLU B CA 1
ATOM 1867 C C . GLU B 1 58 ? 73.010 8.609 21.520 1.00 114.72 803 GLU B C 1
ATOM 1868 O O . GLU B 1 58 ? 73.469 7.490 21.749 1.00 118.57 803 GLU B O 1
ATOM 1870 N N . TYR B 1 59 ? 72.688 9.023 20.301 1.00 109.45 804 TYR B N 1
ATOM 1871 C CA . TYR B 1 59 ? 72.837 8.161 19.137 1.00 112.37 804 TYR B CA 1
ATOM 1872 C C . TYR B 1 59 ? 74.251 8.249 18.573 1.00 118.62 804 TYR B C 1
ATOM 1873 O O . TYR B 1 59 ? 74.714 7.340 17.883 1.00 117.61 804 TYR B O 1
ATOM 1882 N N . LYS B 1 60 ? 74.930 9.352 18.873 1.00 125.74 805 LYS B N 1
ATOM 1883 C CA . LYS B 1 60 ? 76.316 9.543 18.464 1.00 124.47 805 LYS B CA 1
ATOM 1884 C C . LYS B 1 60 ? 77.215 8.506 19.122 1.00 129.92 805 LYS B C 1
ATOM 1885 O O . LYS B 1 60 ? 78.134 7.981 18.498 1.00 137.47 805 LYS B O 1
ATOM 1887 N N . GLY B 1 61 ? 76.943 8.218 20.391 1.00 125.25 806 GLY B N 1
ATOM 1888 C CA . GLY B 1 61 ? 77.695 7.216 21.121 1.00 124.05 806 GLY B CA 1
ATOM 1889 C C . GLY B 1 61 ? 77.241 5.821 20.752 1.00 122.20 806 GLY B C 1
ATOM 1890 O O . GLY B 1 61 ? 77.937 4.836 21.001 1.00 117.00 806 GLY B O 1
ATOM 1891 N N . HIS B 1 62 ? 76.060 5.741 20.152 1.00 125.79 807 HIS B N 1
ATOM 1892 C CA . HIS B 1 62 ? 75.510 4.465 19.725 1.00 124.08 807 HIS B CA 1
ATOM 1893 C C . HIS B 1 62 ? 76.172 4.002 18.435 1.00 124.65 807 HIS B C 1
ATOM 1894 O O . HIS B 1 62 ? 76.424 2.812 18.244 1.00 132.34 807 HIS B O 1
ATOM 1901 N N . LEU B 1 63 ? 76.447 4.954 17.551 1.00 117.57 808 LEU B N 1
ATOM 1902 C CA . LEU B 1 63 ? 77.109 4.664 16.288 1.00 119.51 808 LEU B CA 1
ATOM 1903 C C . LEU B 1 63 ? 78.594 4.399 16.501 1.00 130.95 808 LEU B C 1
ATOM 1904 O O . LEU B 1 63 ? 79.265 3.849 15.630 1.00 130.57 808 LEU B O 1
ATOM 1909 N N . SER B 1 64 ? 79.105 4.805 17.658 1.00 135.86 809 SER B N 1
ATOM 1910 C CA . SER B 1 64 ? 80.491 4.534 18.008 1.00 134.54 809 SER B CA 1
ATOM 1911 C C . SER B 1 64 ? 80.640 3.057 18.349 1.00 124.41 809 SER B C 1
ATOM 1912 O O . SER B 1 64 ? 81.648 2.431 18.020 1.00 126.39 809 SER B O 1
ATOM 1915 N N . GLY B 1 65 ? 79.623 2.507 19.005 1.00 113.07 810 GLY B N 1
ATOM 1916 C CA . GLY B 1 65 ? 79.593 1.092 19.325 1.00 104.51 810 GLY B CA 1
ATOM 1917 C C . GLY B 1 65 ? 79.469 0.223 18.089 1.00 101.26 810 GLY B C 1
ATOM 1918 O O . GLY B 1 65 ? 80.086 -0.836 17.998 1.00 97.68 810 GLY B O 1
ATOM 1919 N N . LEU B 1 66 ? 78.666 0.680 17.133 1.00 101.91 811 LEU B N 1
ATOM 1920 C CA . LEU B 1 66 ? 78.495 -0.024 15.867 1.00 100.34 811 LEU B CA 1
ATOM 1921 C C . LEU B 1 66 ? 79.761 0.074 15.029 1.00 103.85 811 LEU B C 1
ATOM 1922 O O . LEU B 1 66 ? 80.085 -0.833 14.262 1.00 108.94 811 LEU B O 1
ATOM 1927 N N . ALA B 1 67 ? 80.468 1.189 15.183 1.00 101.96 812 ALA B N 1
ATOM 1928 C CA . ALA B 1 67 ? 81.725 1.419 14.484 1.00 104.91 812 ALA B CA 1
ATOM 1929 C C . ALA B 1 67 ? 82.805 0.496 15.026 1.00 109.88 812 ALA B C 1
ATOM 1930 O O . ALA B 1 67 ? 83.688 0.052 14.292 1.00 97.05 812 ALA B O 1
ATOM 1932 N N . LYS B 1 68 ? 82.721 0.219 16.324 1.00 122.30 813 LYS B N 1
ATOM 1933 C CA . LYS B 1 68 ? 83.667 -0.660 16.997 1.00 120.08 813 LYS B CA 1
ATOM 1934 C C . LYS B 1 68 ? 83.480 -2.097 16.530 1.00 115.62 813 LYS B C 1
ATOM 1935 O O . LYS B 1 68 ? 84.449 -2.818 16.306 1.00 126.39 813 LYS B O 1
ATOM 1937 N N . ARG B 1 69 ? 82.225 -2.502 16.375 1.00 108.83 814 ARG B N 1
ATOM 1938 C CA . ARG B 1 69 ? 81.903 -3.855 15.940 1.00 108.05 814 ARG B CA 1
ATOM 1939 C C . ARG B 1 69 ? 82.022 -4.012 14.426 1.00 116.78 814 ARG B C 1
ATOM 1940 O O . ARG B 1 69 ? 82.035 -5.131 13.912 1.00 117.90 814 ARG B O 1
ATOM 1942 N N . ALA B 1 70 ? 82.110 -2.890 13.718 1.00 123.18 815 ALA B N 1
ATOM 1943 C CA . ALA B 1 70 ? 82.122 -2.900 12.257 1.00 130.20 815 ALA B CA 1
ATOM 1944 C C . ALA B 1 70 ? 83.371 -3.568 11.699 1.00 131.91 815 ALA B C 1
ATOM 1945 O O . ALA B 1 70 ? 83.287 -4.480 10.875 1.00 142.03 815 ALA B O 1
ATOM 1947 N N . LYS B 1 71 ? 84.529 -3.106 12.157 1.00 126.00 816 LYS B N 1
ATOM 1948 C CA . LYS B 1 71 ? 85.805 -3.557 11.621 1.00 112.92 816 LYS B CA 1
ATOM 1949 C C . LYS B 1 71 ? 86.412 -4.690 12.441 1.00 126.45 816 LYS B C 1
ATOM 1950 O O . LYS B 1 71 ? 87.150 -5.521 11.913 1.00 124.34 816 LYS B O 1
ATOM 1952 N N . ALA B 1 72 ? 86.089 -4.725 13.729 1.00 137.05 817 ALA B N 1
ATOM 1953 C CA . ALA B 1 72 ? 86.709 -5.669 14.653 1.00 147.06 817 ALA B CA 1
ATOM 1954 C C . ALA B 1 72 ? 86.200 -7.098 14.471 1.00 146.52 817 ALA B C 1
ATOM 1955 O O . ALA B 1 72 ? 86.693 -8.022 15.117 1.00 165.61 817 ALA B O 1
ATOM 1957 N N . VAL B 1 73 ? 85.215 -7.279 13.597 1.00 117.03 818 VAL B N 1
ATOM 1958 C CA . VAL B 1 73 ? 84.676 -8.606 13.339 1.00 106.19 818 VAL B CA 1
ATOM 1959 C C . VAL B 1 73 ? 84.486 -8.834 11.845 1.00 107.69 818 VAL B C 1
ATOM 1960 O O . VAL B 1 73 ? 84.688 -9.942 11.351 1.00 109.08 818 VAL B O 1
ATOM 1962 N N . ASN B 1 79 ? 84.269 -7.570 4.627 1.00 122.80 889 ASN B N 1
ATOM 1963 C CA . ASN B 1 79 ? 84.356 -6.747 5.827 1.00 132.10 889 ASN B CA 1
ATOM 1964 C C . ASN B 1 79 ? 84.345 -5.270 5.468 1.00 133.38 889 ASN B C 1
ATOM 1965 O O . ASN B 1 79 ? 84.078 -4.416 6.314 1.00 131.13 889 ASN B O 1
ATOM 1970 N N . GLN B 1 80 ? 84.644 -4.975 4.209 1.00 133.60 890 GLN B N 1
ATOM 1971 C CA . GLN B 1 80 ? 84.622 -3.602 3.729 1.00 126.63 890 GLN B CA 1
ATOM 1972 C C . GLN B 1 80 ? 83.192 -3.080 3.723 1.00 124.45 890 GLN B C 1
ATOM 1973 O O . GLN B 1 80 ? 82.948 -1.908 4.004 1.00 121.05 890 GLN B O 1
ATOM 1979 N N . GLU B 1 81 ? 82.253 -3.966 3.405 1.00 123.04 891 GLU B N 1
ATOM 1980 C CA . GLU B 1 81 ? 80.836 -3.620 3.368 1.00 115.29 891 GLU B CA 1
ATOM 1981 C C . GLU B 1 81 ? 80.290 -3.403 4.774 1.00 107.26 891 GLU B C 1
ATOM 1982 O O . GLU B 1 81 ? 79.329 -2.661 4.970 1.00 108.25 891 GLU B O 1
ATOM 1984 N N . ALA B 1 82 ? 80.914 -4.050 5.751 1.00 99.24 892 ALA B N 1
ATOM 1985 C CA . ALA B 1 82 ? 80.482 -3.932 7.137 1.00 88.57 892 ALA B CA 1
ATOM 1986 C C . ALA B 1 82 ? 80.776 -2.545 7.701 1.00 91.19 892 ALA B C 1
ATOM 1987 O O . ALA B 1 82 ? 79.922 -1.935 8.342 1.00 95.23 892 ALA B O 1
ATOM 1989 N N . GLN B 1 83 ? 81.990 -2.058 7.467 1.00 95.86 893 GLN B N 1
ATOM 1990 C CA . GLN B 1 83 ? 82.409 -0.765 7.995 1.00 100.51 893 GLN B CA 1
ATOM 1991 C C . GLN B 1 83 ? 81.864 0.385 7.151 1.00 105.12 893 GLN B C 1
ATOM 1992 O O . GLN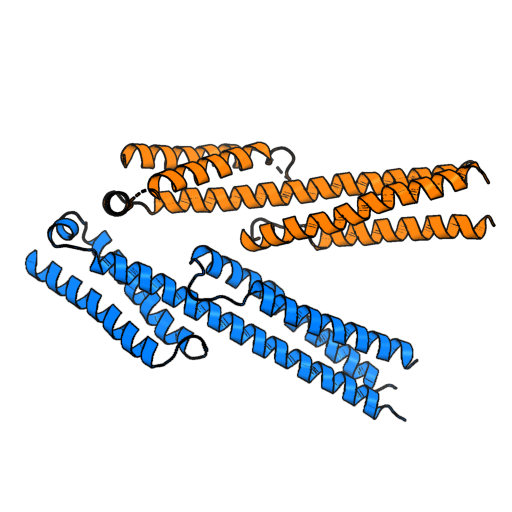 B 1 83 ? 81.685 1.497 7.648 1.00 114.64 893 GLN B O 1
ATOM 1994 N N . GLU B 1 84 ? 81.598 0.113 5.878 1.00 102.55 894 GLU B N 1
ATOM 1995 C CA . GLU B 1 84 ? 81.035 1.124 4.989 1.00 109.80 894 GLU B CA 1
ATOM 1996 C C . GLU B 1 84 ? 79.571 1.393 5.321 1.00 122.46 894 GLU B C 1
ATOM 1997 O O . GLU B 1 84 ? 79.061 2.488 5.080 1.00 125.39 894 GLU B O 1
ATOM 1999 N N . ALA B 1 85 ? 78.899 0.386 5.869 1.00 124.49 895 ALA B N 1
ATOM 2000 C CA . ALA B 1 85 ? 77.493 0.505 6.232 1.00 118.22 895 ALA B CA 1
ATOM 2001 C C . ALA B 1 85 ? 77.335 1.398 7.455 1.00 112.66 895 ALA B C 1
ATOM 2002 O O . ALA B 1 85 ? 76.458 2.262 7.501 1.00 121.47 895 ALA B O 1
ATOM 2004 N N . VAL B 1 86 ? 78.196 1.182 8.444 1.00 100.75 896 VAL B N 1
ATOM 2005 C CA . VAL B 1 86 ? 78.189 1.980 9.662 1.00 101.45 896 VAL B CA 1
ATOM 2006 C C . VAL B 1 86 ? 78.601 3.409 9.330 1.00 106.34 896 VAL B C 1
ATOM 2007 O O . VAL B 1 86 ? 78.139 4.364 9.956 1.00 105.25 896 VAL B O 1
ATOM 2011 N N . THR B 1 87 ? 79.465 3.549 8.330 1.00 111.52 897 THR B N 1
ATOM 2012 C CA . THR B 1 87 ? 79.879 4.863 7.860 1.00 114.36 897 THR B CA 1
ATOM 2013 C C . THR B 1 87 ? 78.706 5.588 7.205 1.00 121.47 897 THR B C 1
ATOM 2014 O O . THR B 1 87 ? 78.506 6.782 7.428 1.00 122.25 897 THR B O 1
ATOM 2018 N N . ARG B 1 88 ? 77.929 4.860 6.406 1.00 126.68 898 ARG B N 1
ATOM 2019 C CA . ARG B 1 88 ? 76.777 5.436 5.712 1.00 121.35 898 ARG B CA 1
ATOM 2020 C C . ARG B 1 88 ? 75.731 5.950 6.697 1.00 108.20 898 ARG B C 1
ATOM 2021 O O . ARG B 1 88 ? 75.033 6.925 6.422 1.00 112.00 898 ARG B O 1
ATOM 2023 N N . LEU B 1 89 ? 75.625 5.288 7.845 1.00 86.37 899 LEU B N 1
ATOM 2024 C CA . LEU B 1 89 ? 74.692 5.715 8.879 1.00 86.75 899 LEU B CA 1
ATOM 2025 C C . LEU B 1 89 ? 75.159 7.010 9.532 1.00 89.82 899 LEU B C 1
ATOM 2026 O O . LEU B 1 89 ? 74.356 7.900 9.806 1.00 93.39 899 LEU B O 1
ATOM 2031 N N . GLU B 1 90 ? 76.462 7.110 9.774 1.00 98.75 900 GLU B N 1
ATOM 2032 C CA . GLU B 1 90 ? 77.041 8.312 10.366 1.00 98.66 900 GLU B CA 1
ATOM 2033 C C . GLU B 1 90 ? 76.875 9.506 9.429 1.00 110.78 900 GLU B C 1
ATOM 2034 O O . GLU B 1 90 ? 76.841 10.654 9.873 1.00 109.10 900 GLU B O 1
ATOM 2036 N N . ALA B 1 91 ? 76.781 9.229 8.132 1.00 108.82 901 ALA B N 1
ATOM 2037 C CA . ALA B 1 91 ? 76.510 10.270 7.150 1.00 104.45 901 ALA B CA 1
ATOM 2038 C C . ALA B 1 91 ? 75.021 10.600 7.140 1.00 105.96 901 ALA B C 1
ATOM 2039 O O . ALA B 1 91 ? 74.625 11.727 6.842 1.00 108.12 901 ALA B O 1
ATOM 2041 N N . GLN B 1 92 ? 74.204 9.604 7.467 1.00 100.96 902 GLN B N 1
ATOM 2042 C CA . GLN B 1 92 ? 72.764 9.789 7.582 1.00 93.41 902 GLN B CA 1
ATOM 2043 C C . GLN B 1 92 ? 72.430 10.477 8.903 1.00 95.01 902 GLN B C 1
ATOM 2044 O O . GLN B 1 92 ? 71.523 11.306 8.976 1.00 86.13 902 GLN B O 1
ATOM 2050 N N . HIS B 1 93 ? 73.177 10.122 9.944 1.00 94.85 903 HIS B N 1
ATOM 2051 C CA . HIS B 1 93 ? 72.992 10.695 11.274 1.00 92.89 903 HIS B CA 1
ATOM 2052 C C . HIS B 1 93 ? 73.397 12.163 11.291 1.00 103.37 903 HIS B C 1
ATOM 2053 O O . HIS B 1 93 ? 72.728 12.996 11.902 1.00 109.52 903 HIS B O 1
ATOM 2060 N N . GLN B 1 94 ? 74.499 12.471 10.618 1.00 111.46 904 GLN B N 1
ATOM 2061 C CA . GLN B 1 94 ? 74.997 13.838 10.562 1.00 112.34 904 GLN B CA 1
ATOM 2062 C C . GLN B 1 94 ? 74.074 14.712 9.723 1.00 112.68 904 GLN B C 1
ATOM 2063 O O . GLN B 1 94 ? 73.877 15.888 10.024 1.00 118.09 904 GLN B O 1
ATOM 2069 N N . ALA B 1 95 ? 73.504 14.128 8.675 1.00 104.37 905 ALA B N 1
ATOM 2070 C CA . ALA B 1 95 ? 72.592 14.853 7.798 1.00 96.02 905 ALA B CA 1
ATOM 2071 C C . ALA B 1 95 ? 71.309 15.241 8.531 1.00 106.44 905 ALA B C 1
ATOM 2072 O O . ALA B 1 95 ? 70.597 16.152 8.110 1.00 113.79 905 ALA B O 1
ATOM 2074 N N . LEU B 1 96 ? 71.014 14.543 9.624 1.00 102.42 906 LEU B N 1
ATOM 2075 C CA . LEU B 1 96 ? 69.864 14.878 10.455 1.00 98.74 906 LEU B CA 1
ATOM 2076 C C . LEU B 1 96 ? 70.148 16.116 11.293 1.00 102.34 906 LEU B C 1
ATOM 2077 O O . LEU B 1 96 ? 69.308 17.010 11.402 1.00 103.08 906 LEU B O 1
ATOM 2082 N N . VAL B 1 97 ? 71.337 16.156 11.886 1.00 105.55 907 VAL B N 1
ATOM 2083 C CA . VAL B 1 97 ? 71.749 17.288 12.704 1.00 103.01 907 VAL B CA 1
ATOM 2084 C C . VAL B 1 97 ? 71.787 18.539 11.840 1.00 103.35 907 VAL B C 1
ATOM 2085 O O . VAL B 1 97 ? 71.495 19.640 12.307 1.00 102.48 907 VAL B O 1
ATOM 2089 N N . THR B 1 98 ? 72.136 18.359 10.572 1.00 109.34 908 THR B N 1
ATOM 2090 C CA . THR B 1 98 ? 72.146 19.462 9.624 1.00 119.58 908 THR B CA 1
ATOM 2091 C C . THR B 1 98 ? 70.721 19.952 9.381 1.00 118.87 908 THR B C 1
ATOM 2092 O O . THR B 1 98 ? 70.478 21.156 9.277 1.00 124.54 908 THR B O 1
ATOM 2096 N N . LEU B 1 99 ? 69.780 19.015 9.304 1.00 111.21 909 LEU B N 1
ATOM 2097 C CA . LEU B 1 99 ? 68.374 19.355 9.110 1.00 102.42 909 LEU B CA 1
ATOM 2098 C C . LEU B 1 99 ? 67.773 19.947 10.378 1.00 103.71 909 LEU B C 1
ATOM 2099 O O . LEU B 1 99 ? 66.954 20.865 10.317 1.00 106.22 909 LEU B O 1
ATOM 2104 N N . TRP B 1 100 ? 68.179 19.410 11.523 1.00 99.43 910 TRP B N 1
ATOM 2105 C CA . TRP B 1 100 ? 67.673 19.880 12.806 1.00 98.17 910 TRP B CA 1
ATOM 2106 C C . TRP B 1 100 ? 67.946 21.368 12.964 1.00 104.77 910 TRP B C 1
ATOM 2107 O O . TRP B 1 100 ? 67.046 22.138 13.290 1.00 108.21 910 TRP B O 1
ATOM 2118 N N . HIS B 1 101 ? 69.190 21.767 12.719 1.00 115.68 911 HIS B N 1
ATOM 2119 C CA . HIS B 1 101 ? 69.571 23.171 12.807 1.00 118.99 911 HIS B CA 1
ATOM 2120 C C . HIS B 1 101 ? 68.914 24.001 11.713 1.00 116.75 911 HIS B C 1
ATOM 2121 O O . HIS B 1 101 ? 68.684 25.196 11.889 1.00 126.30 911 HIS B O 1
ATOM 2128 N N . GLN B 1 102 ? 68.611 23.368 10.584 1.00 109.50 912 GLN B N 1
ATOM 2129 C CA . GLN B 1 102 ? 67.907 24.053 9.509 1.00 110.95 912 GLN B CA 1
ATOM 2130 C C . GLN B 1 102 ? 66.469 24.329 9.925 1.00 106.44 912 GLN B C 1
ATOM 2131 O O . GLN B 1 102 ? 65.959 25.429 9.726 1.00 110.18 912 GLN B O 1
ATOM 2137 N N . LEU B 1 103 ? 65.820 23.325 10.505 1.00 100.52 913 LEU B N 1
ATOM 2138 C CA . LEU B 1 103 ? 64.459 23.480 11.005 1.00 90.73 913 LEU B CA 1
ATOM 2139 C C . LEU B 1 103 ? 64.438 24.377 12.238 1.00 95.15 913 LEU B C 1
ATOM 2140 O O . LEU B 1 103 ? 63.443 25.047 12.515 1.00 98.11 913 LEU B O 1
ATOM 2145 N N . HIS B 1 104 ? 65.545 24.385 12.973 1.00 88.94 914 HIS B N 1
ATOM 2146 C CA . HIS B 1 104 ? 65.657 25.179 14.189 1.00 85.00 914 HIS B CA 1
ATOM 2147 C C . HIS B 1 104 ? 65.806 26.659 13.864 1.00 93.72 914 HIS B C 1
ATOM 2148 O O . HIS B 1 104 ? 65.157 27.507 14.475 1.00 98.57 914 HIS B O 1
ATOM 2155 N N . VAL B 1 105 ? 66.665 26.964 12.896 1.00 95.09 915 VAL B N 1
ATOM 2156 C CA . VAL B 1 105 ? 66.942 28.347 12.532 1.00 99.31 915 VAL B CA 1
ATOM 2157 C C . VAL B 1 105 ? 65.733 28.960 11.828 1.00 104.03 915 VAL B C 1
ATOM 2158 O O . VAL B 1 105 ? 65.547 30.178 11.846 1.00 105.86 915 VAL B O 1
ATOM 2162 N N . ASP B 1 106 ? 64.904 28.114 11.222 1.00 109.79 916 ASP B N 1
ATOM 2163 C CA . ASP B 1 106 ? 63.694 28.583 10.556 1.00 113.73 916 ASP B CA 1
ATOM 2164 C C . ASP B 1 106 ? 62.690 29.100 11.578 1.00 115.65 916 ASP B C 1
ATOM 2165 O O . ASP B 1 106 ? 62.088 30.156 11.389 1.00 126.13 916 ASP B O 1
ATOM 2170 N N . MET B 1 107 ? 62.518 28.352 12.663 1.00 107.16 917 MET B N 1
ATOM 2171 C CA . MET B 1 107 ? 61.575 28.735 13.708 1.00 98.14 917 MET B CA 1
ATOM 2172 C C . MET B 1 107 ? 62.027 29.995 14.441 1.00 104.73 917 MET B C 1
ATOM 2173 O O . MET B 1 107 ? 61.211 30.860 14.752 1.00 106.50 917 MET B O 1
ATOM 2178 N N . LYS B 1 108 ? 63.325 30.092 14.716 1.00 100.00 918 LYS B N 1
ATOM 2179 C CA . LYS B 1 108 ? 63.883 31.274 15.368 1.00 96.26 918 LYS B CA 1
ATOM 2180 C C . LYS B 1 108 ? 63.680 32.520 14.514 1.00 100.92 918 LYS B C 1
ATOM 2181 O O . LYS B 1 108 ? 63.357 33.590 15.026 1.00 102.95 918 LYS B O 1
ATOM 2187 N N . SER B 1 109 ? 63.871 32.369 13.207 1.00 104.55 919 SER B N 1
ATOM 2188 C CA . SER B 1 109 ? 63.668 33.467 12.271 1.00 108.24 919 SER B CA 1
ATOM 2189 C C . SER B 1 109 ? 62.194 33.849 12.209 1.00 112.52 919 SER B C 1
ATOM 2190 O O . SER B 1 109 ? 61.852 35.029 12.143 1.00 118.75 919 SER B O 1
ATOM 2193 N N . LEU B 1 110 ? 61.325 32.842 12.230 1.00 94.64 920 LEU B N 1
ATOM 2194 C CA . LEU B 1 110 ? 59.886 33.072 12.242 1.00 88.54 920 LEU B CA 1
ATOM 2195 C C . LEU B 1 110 ? 59.459 33.723 13.552 1.00 95.45 920 LEU B C 1
ATOM 2196 O O . LEU B 1 110 ? 58.617 34.621 13.566 1.00 91.91 920 LEU B O 1
ATOM 2201 N N . LEU B 1 111 ? 60.049 33.259 14.650 1.00 94.49 921 LEU B N 1
ATOM 2202 C CA . LEU B 1 111 ? 59.747 33.795 15.971 1.00 87.22 921 LEU B CA 1
ATOM 2203 C C . LEU B 1 111 ? 60.144 35.261 16.065 1.00 92.07 921 LEU B C 1
ATOM 2204 O O . LEU B 1 111 ? 59.413 36.078 16.623 1.00 89.77 921 LEU B O 1
ATOM 2209 N N . ALA B 1 112 ? 61.304 35.589 15.508 1.00 92.01 922 ALA B N 1
ATOM 2210 C CA . ALA B 1 112 ? 61.804 36.956 15.541 1.00 95.89 922 ALA B CA 1
ATOM 2211 C C . ALA B 1 112 ? 61.021 37.855 14.587 1.00 103.57 922 ALA B C 1
ATOM 2212 O O . ALA B 1 112 ? 60.829 39.040 14.860 1.00 108.36 922 ALA B O 1
ATOM 2214 N N . TRP B 1 113 ? 60.568 37.290 13.472 1.00 107.07 923 TRP B N 1
ATOM 2215 C CA . TRP B 1 113 ? 59.813 38.056 12.484 1.00 108.81 923 TRP B CA 1
ATOM 2216 C C . TRP B 1 113 ? 58.435 38.426 13.020 1.00 109.26 923 TRP B C 1
ATOM 2217 O O . TRP B 1 113 ? 57.978 39.556 12.854 1.00 118.51 923 TRP B O 1
ATOM 2228 N N . GLN B 1 114 ? 57.777 37.469 13.667 1.00 108.51 924 GLN B N 1
ATOM 2229 C CA . GLN B 1 114 ? 56.465 37.714 14.254 1.00 98.40 924 GLN B CA 1
ATOM 2230 C C . GLN B 1 114 ? 56.576 38.649 15.452 1.00 90.34 924 GLN B C 1
ATOM 2231 O O . GLN B 1 114 ? 55.670 39.435 15.722 1.00 86.14 924 GLN B O 1
ATOM 2237 N N . SER B 1 115 ? 57.694 38.559 16.166 1.00 91.55 925 SER B N 1
ATOM 2238 C CA . SER B 1 115 ? 57.938 39.421 17.318 1.00 95.41 925 SER B CA 1
ATOM 2239 C C . SER B 1 115 ? 58.170 40.862 16.881 1.00 113.08 925 SER B C 1
ATOM 2240 O O . SER B 1 115 ? 57.672 41.798 17.507 1.00 110.20 925 SER B O 1
ATOM 2243 N N . LEU B 1 116 ? 58.933 41.033 15.805 1.00 132.04 926 LEU B N 1
ATOM 2244 C CA . LEU B 1 116 ? 59.213 42.359 15.267 1.00 134.85 926 LEU B CA 1
ATOM 2245 C C . LEU B 1 116 ? 57.937 42.998 14.730 1.00 127.27 926 LEU B C 1
ATOM 2246 O O . LEU B 1 116 ? 57.745 44.207 14.841 1.00 143.35 926 LEU B O 1
ATOM 2248 N N . ARG B 1 117 ? 57.069 42.175 14.153 1.00 103.59 927 ARG B N 1
ATOM 2249 C CA . ARG B 1 117 ? 55.797 42.650 13.622 1.00 90.73 927 ARG B CA 1
ATOM 2250 C C . ARG B 1 117 ? 54.901 43.177 14.739 1.00 91.05 927 ARG B C 1
ATOM 2251 O O . ARG B 1 117 ? 54.206 44.178 14.568 1.00 94.56 927 ARG B O 1
ATOM 2253 N N . ARG B 1 118 ? 54.925 42.500 15.883 1.00 87.87 928 ARG B N 1
ATOM 2254 C CA . ARG B 1 118 ? 54.127 42.910 17.032 1.00 90.98 928 ARG B CA 1
ATOM 2255 C C . ARG B 1 118 ? 54.663 44.203 17.638 1.00 98.30 928 ARG B C 1
ATOM 2256 O O . ARG B 1 118 ? 53.900 45.025 18.145 1.00 90.21 928 ARG B O 1
ATOM 2258 N N . ASP B 1 119 ? 55.980 44.378 17.580 1.00 110.47 929 ASP B N 1
ATOM 2259 C CA . ASP B 1 119 ? 56.618 45.574 18.118 1.00 125.66 929 ASP B CA 1
ATOM 2260 C C . ASP B 1 119 ? 56.356 46.787 17.229 1.00 129.76 929 ASP B C 1
ATOM 2261 O O . ASP B 1 119 ? 56.041 47.869 17.723 1.00 131.95 929 ASP B O 1
ATOM 2266 N N . VAL B 1 120 ? 56.490 46.598 15.919 1.00 123.94 930 VAL B N 1
ATOM 2267 C CA . VAL B 1 120 ? 56.234 47.660 14.953 1.00 114.08 930 VAL B CA 1
ATOM 2268 C C . VAL B 1 120 ? 54.770 48.083 15.026 1.00 111.63 930 VAL B C 1
ATOM 2269 O O . VAL B 1 120 ? 54.449 49.270 14.951 1.00 124.80 930 VAL B O 1
ATOM 2273 N N . GLN B 1 121 ? 53.888 47.102 15.189 1.00 107.76 931 GLN B N 1
ATOM 2274 C CA . GLN B 1 121 ? 52.455 47.362 15.272 1.00 108.34 931 GLN B CA 1
ATOM 2275 C C . GLN B 1 121 ? 52.096 48.101 16.559 1.00 95.49 931 GLN B C 1
ATOM 2276 O O . GLN B 1 121 ? 51.163 48.906 16.584 1.00 93.95 931 GLN B O 1
ATOM 2282 N N . LEU B 1 122 ? 52.846 47.827 17.621 1.00 93.96 932 LEU B N 1
ATOM 2283 C CA . LEU B 1 122 ? 52.579 48.417 18.930 1.00 100.75 932 LEU B CA 1
ATOM 2284 C C . LEU B 1 122 ? 52.865 49.913 18.948 1.00 100.50 932 LEU B C 1
ATOM 2285 O O . LEU B 1 122 ? 52.156 50.682 19.598 1.00 97.96 932 LEU B O 1
ATOM 2290 N N . ILE B 1 123 ? 53.909 50.318 18.233 1.00 107.70 933 ILE B N 1
ATOM 2291 C CA . ILE B 1 123 ? 54.324 51.714 18.193 1.00 111.46 933 ILE B CA 1
ATOM 2292 C C . ILE B 1 123 ? 53.481 52.488 17.181 1.00 115.13 933 ILE B C 1
ATOM 2293 O O . ILE B 1 123 ? 53.341 53.709 17.275 1.00 106.52 933 ILE B O 1
ATOM 2298 N N . ARG B 1 124 ? 52.918 51.771 16.213 1.00 122.29 934 ARG B N 1
ATOM 2299 C CA . ARG B 1 124 ? 52.031 52.380 15.231 1.00 127.44 934 ARG B CA 1
ATOM 2300 C C . ARG B 1 124 ? 50.711 52.763 15.895 1.00 128.42 934 ARG B C 1
ATOM 2301 O O . ARG B 1 124 ? 50.011 53.669 15.442 1.00 135.29 934 ARG B O 1
ATOM 2303 N N . SER B 1 125 ? 50.381 52.071 16.980 1.00 139.08 935 SER B N 1
ATOM 2304 C CA . SER B 1 125 ? 49.153 52.340 17.717 1.00 132.77 935 SER B CA 1
ATOM 2305 C C . SER B 1 125 ? 49.275 53.616 18.539 1.00 136.64 935 SER B C 1
ATOM 2306 O O . SER B 1 125 ? 48.278 54.259 18.861 1.00 141.66 935 SER B O 1
ATOM 2308 N N . TRP B 1 126 ? 50.510 53.971 18.874 1.00 131.12 936 TRP B N 1
ATOM 2309 C CA . TRP B 1 126 ? 50.788 55.138 19.702 1.00 126.91 936 TRP B CA 1
ATOM 2310 C C . TRP B 1 126 ? 50.445 56.445 19.003 1.00 124.78 936 TRP B C 1
ATOM 2311 O O . TRP B 1 126 ? 51.012 56.771 17.965 1.00 130.22 936 TRP B O 1
ATOM 2322 N N . SER B 1 127 ? 49.513 57.192 19.581 1.00 125.76 937 SER B N 1
ATOM 2323 C CA . SER B 1 127 ? 49.262 58.561 19.154 1.00 130.67 937 SER B CA 1
ATOM 2324 C C . SER B 1 127 ? 49.996 59.487 20.115 1.00 139.47 937 SER B C 1
ATOM 2325 O O . SER B 1 127 ? 50.551 59.029 21.114 1.00 133.34 937 SER B O 1
ATOM 2328 N N . LEU B 1 128 ? 50.009 60.781 19.816 1.00 152.03 938 LEU B N 1
ATOM 2329 C CA . LEU B 1 128 ? 50.684 61.746 20.677 1.00 161.96 938 LEU B CA 1
ATOM 2330 C C . LEU B 1 128 ? 50.002 61.816 22.039 1.00 165.16 938 LEU B C 1
ATOM 2331 O O . LEU B 1 128 ? 50.620 62.187 23.038 1.00 177.13 938 LEU B O 1
ATOM 2333 N N . ALA B 1 129 ? 48.725 61.450 22.070 1.00 154.30 939 ALA B N 1
ATOM 2334 C CA . ALA B 1 129 ? 47.954 61.442 23.307 1.00 144.22 939 ALA B CA 1
ATOM 2335 C C . ALA B 1 129 ? 48.211 60.173 24.114 1.00 138.48 939 ALA B C 1
ATOM 2336 O O . ALA B 1 129 ? 48.345 60.221 25.336 1.00 133.83 939 ALA B O 1
ATOM 2338 N N . THR B 1 130 ? 48.279 59.040 23.422 1.00 143.99 940 THR B N 1
ATOM 2339 C CA . THR B 1 130 ? 48.494 57.751 24.073 1.00 147.94 940 THR B CA 1
ATOM 2340 C C . THR B 1 130 ? 49.930 57.623 24.574 1.00 143.96 940 THR B C 1
ATOM 2341 O O . THR B 1 130 ? 50.184 57.017 25.616 1.00 152.17 940 THR B O 1
ATOM 2345 N N . PHE B 1 131 ? 50.866 58.201 23.826 1.00 135.41 941 PHE B N 1
ATOM 2346 C CA . PHE B 1 131 ? 52.280 58.144 24.181 1.00 126.75 941 PHE B CA 1
ATOM 2347 C C . PHE B 1 131 ? 52.556 58.866 25.497 1.00 129.85 941 PHE B C 1
ATOM 2348 O O . PHE B 1 131 ? 53.395 58.436 26.288 1.00 127.36 941 PHE B O 1
ATOM 2350 N N . ARG B 1 132 ? 51.841 59.963 25.724 1.00 137.63 942 ARG B N 1
ATOM 2351 C CA . ARG B 1 132 ? 52.017 60.761 26.933 1.00 147.35 942 ARG B CA 1
ATOM 2352 C C . ARG B 1 132 ? 51.458 60.047 28.161 1.00 156.47 942 ARG B C 1
ATOM 2353 O O . ARG B 1 132 ? 51.962 60.220 29.272 1.00 153.67 942 ARG B O 1
ATOM 2355 N N . THR B 1 133 ? 50.417 59.246 27.956 1.00 160.98 943 THR B N 1
ATOM 2356 C CA . THR B 1 133 ? 49.794 58.503 29.046 1.00 160.16 943 THR B CA 1
ATOM 2357 C C . THR B 1 133 ? 50.636 57.295 29.442 1.00 153.24 943 THR B C 1
ATOM 2358 O O . THR B 1 133 ? 50.441 56.714 30.510 1.00 154.03 943 THR B O 1
ATOM 2362 N N . LEU B 1 134 ? 51.567 56.917 28.573 1.00 146.44 944 LEU B N 1
ATOM 2363 C CA . LEU B 1 134 ? 52.447 55.788 28.843 1.00 136.84 944 LEU B CA 1
ATOM 2364 C C . LEU B 1 134 ? 53.617 56.219 29.717 1.00 138.46 944 LEU B C 1
ATOM 2365 O O . LEU B 1 134 ? 54.248 57.245 29.465 1.00 140.56 944 LEU B O 1
ATOM 2367 N N . LYS B 1 135 ? 53.899 55.431 30.748 1.00 135.27 945 LYS B N 1
ATOM 2368 C CA . LYS B 1 135 ? 55.004 55.722 31.651 1.00 138.46 945 LYS B CA 1
ATOM 2369 C C . LYS B 1 135 ? 56.339 55.478 30.958 1.00 142.41 945 LYS B C 1
ATOM 2370 O O . LYS B 1 135 ? 56.407 54.729 29.984 1.00 144.27 945 LYS B O 1
ATOM 2372 N N . GLU B 1 137 ? 58.681 53.815 32.054 1.00 157.82 947 GLU B N 1
ATOM 2373 C CA . GLU B 1 137 ? 59.085 52.449 32.365 1.00 156.70 947 GLU B CA 1
ATOM 2374 C C . GLU B 1 137 ? 58.745 51.510 31.213 1.00 151.01 947 GLU B C 1
ATOM 2375 O O . GLU B 1 137 ? 59.559 50.677 30.814 1.00 157.54 947 GLU B O 1
ATOM 2377 N N . GLU B 1 138 ? 57.536 51.657 30.681 1.00 135.77 948 GLU B N 1
ATOM 2378 C CA . GLU B 1 138 ? 57.078 50.830 29.571 1.00 122.06 948 GLU B CA 1
ATOM 2379 C C . GLU B 1 138 ? 57.511 51.413 28.229 1.00 128.16 948 GLU B C 1
ATOM 2380 O O . GLU B 1 138 ? 57.594 50.702 27.228 1.00 117.74 948 GLU B O 1
ATOM 2382 N N . GLN B 1 139 ? 57.780 52.716 28.221 1.00 137.47 949 GLN B N 1
ATOM 2383 C CA . GLN B 1 139 ? 58.187 53.421 27.011 1.00 146.77 949 GLN B CA 1
ATOM 2384 C C . GLN B 1 139 ? 59.588 53.002 26.588 1.00 157.98 949 GLN B C 1
ATOM 2385 O O . GLN B 1 139 ? 59.924 53.019 25.403 1.00 161.44 949 GLN B O 1
ATOM 2387 N N . ARG B 1 140 ? 60.400 52.623 27.569 1.00 161.40 950 ARG B N 1
ATOM 2388 C CA . ARG B 1 140 ? 61.762 52.179 27.307 1.00 165.85 950 ARG B CA 1
ATOM 2389 C C . ARG B 1 140 ? 61.787 50.739 26.804 1.00 164.95 950 ARG B C 1
ATOM 2390 O O . ARG B 1 140 ? 62.497 50.428 25.848 1.00 167.35 950 ARG B O 1
ATOM 2392 N N . GLN B 1 141 ? 61.005 49.872 27.443 1.00 157.31 951 GLN B N 1
ATOM 2393 C CA . GLN B 1 141 ? 60.968 48.453 27.088 1.00 145.94 951 GLN B CA 1
ATOM 2394 C C . GLN B 1 141 ? 60.528 48.229 25.646 1.00 134.38 951 GLN B C 1
ATOM 2395 O O . GLN B 1 141 ? 61.039 47.339 24.970 1.00 137.95 951 GLN B O 1
ATOM 2401 N N . ALA B 1 142 ? 59.587 49.041 25.178 1.00 124.52 952 ALA B N 1
ATOM 2402 C CA . ALA B 1 142 ? 59.021 48.863 23.844 1.00 118.87 952 ALA B CA 1
ATOM 2403 C C . ALA B 1 142 ? 60.071 49.029 22.747 1.00 129.06 952 ALA B C 1
ATOM 2404 O O . ALA B 1 142 ? 60.043 48.322 21.740 1.00 120.98 952 ALA B O 1
ATOM 2406 N N . LEU B 1 143 ? 60.986 49.973 22.943 1.00 138.69 953 LEU B N 1
ATOM 2407 C CA . LEU B 1 143 ? 62.054 50.220 21.982 1.00 146.17 953 LEU B CA 1
ATOM 2408 C C . LEU B 1 143 ? 63.086 49.102 22.031 1.00 143.01 953 LEU B C 1
ATOM 2409 O O . LEU B 1 143 ? 63.608 48.679 20.999 1.00 147.73 953 LEU B O 1
ATOM 2411 N N . HIS B 1 144 ? 63.368 48.624 23.239 1.00 137.96 954 HIS B N 1
ATOM 2412 C CA . HIS B 1 144 ? 64.311 47.530 23.433 1.00 133.04 954 HIS B CA 1
ATOM 2413 C C . HIS B 1 144 ? 63.807 46.257 22.765 1.00 135.34 954 HIS B C 1
ATOM 2414 O O . HIS B 1 144 ? 64.551 45.593 22.047 1.00 128.03 954 HIS B O 1
ATOM 2416 N N . SER B 1 145 ? 62.539 45.927 22.997 1.00 142.19 955 SER B N 1
ATOM 2417 C CA . SER B 1 145 ? 61.937 44.736 22.405 1.00 146.36 955 SER B CA 1
ATOM 2418 C C . SER B 1 145 ? 61.926 44.835 20.883 1.00 146.55 955 SER B C 1
ATOM 2419 O O . SER B 1 145 ? 62.036 43.824 20.189 1.00 158.31 955 SER B O 1
ATOM 2421 N N . LEU B 1 146 ? 61.797 46.056 20.372 1.00 135.15 956 LEU B N 1
ATOM 2422 C CA . LEU B 1 146 ? 61.840 46.293 18.934 1.00 124.83 956 LEU B CA 1
ATOM 2423 C C . LEU B 1 146 ? 63.219 45.968 18.375 1.00 132.48 956 LEU B C 1
ATOM 2424 O O . LEU B 1 146 ? 63.351 45.154 17.463 1.00 126.86 956 LEU B O 1
ATOM 2429 N N . GLU B 1 147 ? 64.242 46.605 18.936 1.00 143.10 957 GLU B N 1
ATOM 2430 C CA . GLU B 1 147 ? 65.615 46.435 18.471 1.00 149.66 957 GLU B CA 1
ATOM 2431 C C . GLU B 1 147 ? 66.143 45.027 18.729 1.00 141.55 957 GLU B C 1
ATOM 2432 O O . GLU B 1 147 ? 66.886 44.479 17.914 1.00 149.95 957 GLU B O 1
ATOM 2434 N N . LEU B 1 148 ? 65.766 44.448 19.865 1.00 132.29 958 LEU B N 1
ATOM 2435 C CA . LEU B 1 148 ? 66.206 43.103 20.220 1.00 121.32 958 LEU B CA 1
ATOM 2436 C C . LEU B 1 148 ? 65.691 42.088 19.209 1.00 121.62 958 LEU B C 1
ATOM 2437 O O . LEU B 1 148 ? 66.442 41.241 18.730 1.00 125.05 958 LEU B O 1
ATOM 2439 N N . HIS B 1 149 ? 64.406 42.186 18.884 1.00 124.61 959 HIS B N 1
ATOM 2440 C CA . HIS B 1 149 ? 63.791 41.292 17.913 1.00 119.24 959 HIS B CA 1
ATOM 2441 C C . HIS B 1 149 ? 64.213 41.659 16.494 1.00 125.24 959 HIS B C 1
ATOM 2442 O O . HIS B 1 149 ? 64.171 40.824 15.594 1.00 122.84 959 HIS B O 1
ATOM 2449 N N . TYR B 1 150 ? 64.618 42.910 16.300 1.00 133.66 960 TYR B N 1
ATOM 2450 C CA . TYR B 1 150 ? 65.114 43.359 15.004 1.00 146.51 960 TYR B CA 1
ATOM 2451 C C . TYR B 1 150 ? 66.517 42.821 14.751 1.00 154.92 960 TYR B C 1
ATOM 2452 O O . TYR B 1 150 ? 66.823 42.347 13.657 1.00 158.34 960 TYR B O 1
ATOM 2461 N N . GLN B 1 151 ? 67.367 42.898 15.770 1.00 152.58 961 GLN B N 1
ATOM 2462 C CA . GLN B 1 151 ? 68.733 42.405 15.663 1.00 140.68 961 GLN B CA 1
ATOM 2463 C C . GLN B 1 151 ? 68.758 40.881 15.631 1.00 134.06 961 GLN B C 1
ATOM 2464 O O . GLN B 1 151 ? 69.615 40.280 14.984 1.00 136.03 961 GLN B O 1
ATOM 2466 N N . ALA B 1 152 ? 67.814 40.260 16.331 1.00 131.73 962 ALA B N 1
ATOM 2467 C CA . ALA B 1 152 ? 67.707 38.805 16.344 1.00 131.21 962 ALA B CA 1
ATOM 2468 C C . ALA B 1 152 ? 67.158 38.292 15.019 1.00 128.38 962 ALA B C 1
ATOM 2469 O O . ALA B 1 152 ? 67.518 37.206 14.568 1.00 126.72 962 ALA B O 1
ATOM 2471 N N . PHE B 1 153 ? 66.282 39.076 14.399 1.00 123.54 963 PHE B N 1
ATOM 2472 C CA . PHE B 1 153 ? 65.712 38.702 13.110 1.00 118.66 963 PHE B CA 1
ATOM 2473 C C . PHE B 1 153 ? 66.769 38.743 12.018 1.00 131.58 963 PHE B C 1
ATOM 2474 O O . PHE B 1 153 ? 66.888 37.811 11.229 1.00 133.88 963 PHE B O 1
ATOM 2482 N N . LEU B 1 154 ? 67.532 39.829 11.981 1.00 138.53 964 LEU B N 1
ATOM 2483 C CA . LEU B 1 154 ? 68.587 39.999 10.989 1.00 143.90 964 LEU B CA 1
ATOM 2484 C C . LEU B 1 154 ? 69.683 38.948 11.142 1.00 149.52 964 LEU B C 1
ATOM 2485 O O . LEU B 1 154 ? 70.292 38.529 10.160 1.00 158.99 964 LEU B O 1
ATOM 2487 N N . ARG B 1 155 ? 69.925 38.519 12.376 1.00 144.63 965 ARG B N 1
ATOM 2488 C CA . ARG B 1 155 ? 71.028 37.609 12.663 1.00 139.73 965 ARG B CA 1
ATOM 2489 C C . ARG B 1 155 ? 70.731 36.174 12.237 1.00 143.41 965 ARG B C 1
ATOM 2490 O O . ARG B 1 155 ? 71.650 35.403 11.958 1.00 143.45 965 ARG B O 1
ATOM 2492 N N . ASP B 1 156 ? 69.451 35.818 12.183 1.00 146.67 966 ASP B N 1
ATOM 2493 C CA . ASP B 1 156 ? 69.061 34.433 11.933 1.00 147.27 966 ASP B CA 1
ATOM 2494 C C . ASP B 1 156 ? 68.182 34.249 10.690 1.00 151.63 966 ASP B C 1
ATOM 2495 O O . ASP B 1 156 ? 67.619 33.175 10.484 1.00 145.50 966 ASP B O 1
ATOM 2500 N N . SER B 1 157 ? 68.074 35.283 9.861 1.00 158.93 967 SER B N 1
ATOM 2501 C CA . SER B 1 157 ? 67.251 35.204 8.654 1.00 157.77 967 SER B CA 1
ATOM 2502 C C . SER B 1 157 ? 68.086 34.920 7.410 1.00 157.45 967 SER B C 1
ATOM 2503 O O . SER B 1 157 ? 67.551 34.784 6.309 1.00 156.91 967 SER B O 1
ATOM 2505 N N . GLN B 1 158 ? 69.399 34.834 7.593 1.00 151.59 968 GLN B N 1
ATOM 2506 C CA . GLN B 1 158 ? 70.312 34.559 6.491 1.00 149.55 968 GLN B CA 1
ATOM 2507 C C . GLN B 1 158 ? 70.218 33.102 6.048 1.00 145.59 968 GLN B C 1
ATOM 2508 O O . GLN B 1 158 ? 69.847 32.811 4.911 1.00 148.29 968 GLN B O 1
ATOM 2510 N N . ASP B 1 159 ? 70.553 32.191 6.956 1.00 139.42 969 ASP B N 1
ATOM 2511 C CA . ASP B 1 159 ? 70.547 30.765 6.653 1.00 132.78 969 ASP B CA 1
ATOM 2512 C C . ASP B 1 159 ? 69.126 30.211 6.566 1.00 138.36 969 ASP B C 1
ATOM 2513 O O . ASP B 1 159 ? 68.912 29.108 6.065 1.00 127.06 969 ASP B O 1
ATOM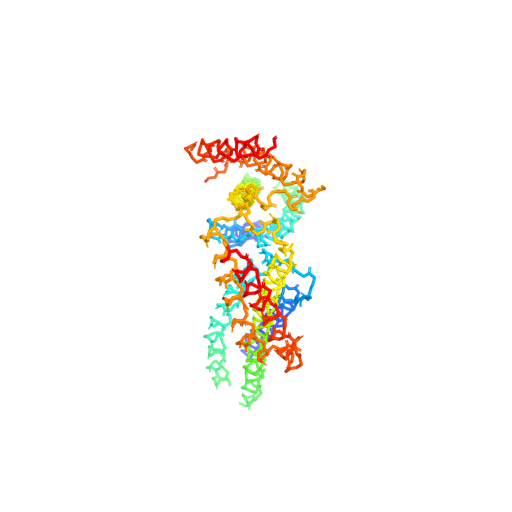 2515 N N . ALA B 1 160 ? 68.160 30.982 7.055 1.00 156.60 970 ALA B N 1
ATOM 2516 C CA . ALA B 1 160 ? 66.763 30.562 7.038 1.00 159.50 970 ALA B CA 1
ATOM 2517 C C . ALA B 1 160 ? 66.188 30.621 5.626 1.00 158.73 970 ALA B C 1
ATOM 2518 O O . ALA B 1 160 ? 66.563 31.481 4.827 1.00 170.45 970 ALA B O 1
ATOM 2520 N N . GLY B 1 161 ? 65.275 29.703 5.326 1.00 144.59 971 GLY B N 1
ATOM 2521 C CA . GLY B 1 161 ? 64.654 29.643 4.016 1.00 137.00 971 GLY B CA 1
ATOM 2522 C C . GLY B 1 161 ? 63.361 30.429 3.924 1.00 129.36 971 GLY B C 1
ATOM 2523 O O . GLY B 1 161 ? 63.216 31.478 4.552 1.00 128.07 971 GLY B O 1
ATOM 2524 N N . PRO B 1 165 ? 65.829 38.064 0.370 1.00 145.53 975 PRO B N 1
ATOM 2525 C CA . PRO B 1 165 ? 66.596 39.186 0.922 1.00 149.93 975 PRO B CA 1
ATOM 2526 C C . PRO B 1 165 ? 65.802 40.487 0.934 1.00 159.67 975 PRO B C 1
ATOM 2527 O O . PRO B 1 165 ? 66.165 41.425 1.644 1.00 157.50 975 PRO B O 1
ATOM 2531 N N . GLU B 1 166 ? 64.731 40.539 0.149 1.00 163.83 976 GLU B N 1
ATOM 2532 C CA . GLU B 1 166 ? 63.883 41.723 0.093 1.00 167.93 976 GLU B CA 1
ATOM 2533 C C . GLU B 1 166 ? 63.075 41.864 1.377 1.00 163.05 976 GLU B C 1
ATOM 2534 O O . GLU B 1 166 ? 62.745 42.975 1.794 1.00 166.05 976 GLU B O 1
ATOM 2536 N N . ASP B 1 167 ? 62.759 40.732 1.999 1.00 149.73 977 ASP B N 1
ATOM 2537 C CA . ASP B 1 167 ? 62.029 40.727 3.262 1.00 137.56 977 ASP B CA 1
ATOM 2538 C C . ASP B 1 167 ? 62.925 41.220 4.392 1.00 137.20 977 ASP B C 1
ATOM 2539 O O . ASP B 1 167 ? 62.450 41.807 5.365 1.00 139.44 977 ASP B O 1
ATOM 2541 N N . ARG B 1 168 ? 64.224 40.978 4.254 1.00 132.23 978 ARG B N 1
ATOM 2542 C CA . ARG B 1 168 ? 65.196 41.446 5.232 1.00 132.56 978 ARG B CA 1
ATOM 2543 C C . ARG B 1 168 ? 65.383 42.953 5.089 1.00 146.25 978 ARG B C 1
ATOM 2544 O O . ARG B 1 168 ? 65.569 43.664 6.078 1.00 143.46 978 ARG B O 1
ATOM 2552 N N . LEU B 1 169 ? 65.331 43.432 3.850 1.00 152.94 979 LEU B N 1
ATOM 2553 C CA . LEU B 1 169 ? 65.417 44.860 3.572 1.00 157.54 979 LEU B CA 1
ATOM 2554 C C . LEU B 1 169 ? 64.097 45.542 3.913 1.00 146.37 979 LEU B C 1
ATOM 2555 O O . LEU B 1 169 ? 64.065 46.727 4.244 1.00 152.03 979 LEU B O 1
ATOM 2557 N N . MET B 1 170 ? 63.010 44.781 3.826 1.00 136.57 980 MET B N 1
ATOM 2558 C CA . MET B 1 170 ? 61.688 45.275 4.191 1.00 144.38 980 MET B CA 1
ATOM 2559 C C . MET B 1 170 ? 61.638 45.524 5.693 1.00 159.28 980 MET B C 1
ATOM 2560 O O . MET B 1 170 ? 60.977 46.453 6.161 1.00 158.30 980 MET B O 1
ATOM 2565 N N . ALA B 1 171 ? 62.348 44.684 6.441 1.00 165.48 981 ALA B N 1
ATOM 2566 C CA . ALA B 1 171 ? 62.425 44.805 7.892 1.00 161.95 981 ALA B CA 1
ATOM 2567 C C . ALA B 1 171 ? 62.978 46.165 8.296 1.00 159.02 981 ALA B C 1
ATOM 2568 O O . ALA B 1 171 ? 62.452 46.810 9.200 1.00 166.18 981 ALA B O 1
ATOM 2570 N N . GLU B 1 172 ? 64.033 46.599 7.613 1.00 147.61 982 GLU B N 1
ATOM 2571 C CA . GLU B 1 172 ? 64.647 47.893 7.887 1.00 138.86 982 GLU B CA 1
ATOM 2572 C C . GLU B 1 172 ? 63.709 49.040 7.520 1.00 142.32 982 GLU B C 1
ATOM 2573 O O . GLU B 1 172 ? 63.771 50.117 8.113 1.00 143.99 982 GLU B O 1
ATOM 2575 N N . ARG B 1 173 ? 62.841 48.802 6.541 1.00 141.41 983 ARG B N 1
ATOM 2576 C CA . ARG B 1 173 ? 61.886 49.814 6.102 1.00 139.98 983 ARG B CA 1
ATOM 2577 C C . ARG B 1 173 ? 60.816 50.057 7.163 1.00 140.72 983 ARG B C 1
ATOM 2578 O O . ARG B 1 173 ? 60.474 51.201 7.462 1.00 139.24 983 ARG B O 1
ATOM 2580 N N . GLU B 1 174 ? 60.292 48.974 7.730 1.00 139.00 984 GLU B N 1
ATOM 2581 C CA . GLU B 1 174 ? 59.270 49.070 8.766 1.00 133.86 984 GLU B CA 1
ATOM 2582 C C . GLU B 1 174 ? 59.883 49.493 10.099 1.00 134.80 984 GLU B C 1
ATOM 2583 O O . GLU B 1 174 ? 59.260 50.214 10.879 1.00 134.49 984 GLU B O 1
ATOM 2585 N N . TYR B 1 175 ? 61.107 49.037 10.350 1.00 135.13 985 TYR B N 1
ATOM 2586 C CA . TYR B 1 175 ? 61.833 49.382 11.569 1.00 135.36 985 TYR B CA 1
ATOM 2587 C C . TYR B 1 175 ? 62.164 50.870 11.614 1.00 145.82 985 TYR B C 1
ATOM 2588 O O . TYR B 1 175 ? 62.014 51.518 12.649 1.00 137.52 985 TYR B O 1
ATOM 2597 N N . GLY B 1 176 ? 62.614 51.404 10.483 1.00 154.62 986 GLY B N 1
ATOM 2598 C CA . GLY B 1 176 ? 62.974 52.807 10.391 1.00 162.95 986 GLY B CA 1
ATOM 2599 C C . GLY B 1 176 ? 61.784 53.741 10.491 1.00 161.43 986 GLY B C 1
ATOM 2600 O O . GLY B 1 176 ? 61.891 54.841 11.034 1.00 167.08 986 GLY B O 1
ATOM 2601 N N . SER B 1 177 ? 60.647 53.299 9.964 1.00 154.39 987 SER B N 1
ATOM 2602 C CA . SER B 1 177 ? 59.424 54.091 9.998 1.00 150.47 987 SER B CA 1
ATOM 2603 C C . SER B 1 177 ? 58.896 54.221 11.423 1.00 158.95 987 SER B C 1
ATOM 2604 O O . SER B 1 177 ? 58.339 55.254 11.798 1.00 162.00 987 SER B O 1
ATOM 2606 N N . CYS B 1 178 ? 59.076 53.169 12.214 1.00 158.66 988 CYS B N 1
ATOM 2607 C CA . CYS B 1 178 ? 58.636 53.175 13.604 1.00 160.19 988 CYS B CA 1
ATOM 2608 C C . CYS B 1 178 ? 59.617 53.953 14.476 1.00 161.70 988 CYS B C 1
ATOM 2609 O O . CYS B 1 178 ? 59.220 54.607 15.441 1.00 169.66 988 CYS B O 1
ATOM 2611 N N . SER B 1 179 ? 60.898 53.877 14.127 1.00 152.80 989 SER B N 1
ATOM 2612 C CA . SER B 1 179 ? 61.939 54.582 14.866 1.00 147.56 989 SER B CA 1
ATOM 2613 C C . SER B 1 179 ? 61.796 56.093 14.709 1.00 156.70 989 SER B C 1
ATOM 2614 O O . SER B 1 179 ? 62.079 56.852 15.636 1.00 159.65 989 SER B O 1
ATOM 2616 N N . HIS B 1 180 ? 61.355 56.524 13.531 1.00 157.94 990 HIS B N 1
ATOM 2617 C CA . HIS B 1 180 ? 61.138 57.942 13.272 1.00 157.54 990 HIS B CA 1
ATOM 2618 C C . HIS B 1 180 ? 59.889 58.430 13.997 1.00 149.34 990 HIS B C 1
ATOM 2619 O O . HIS B 1 180 ? 59.787 59.604 14.356 1.00 149.99 990 HIS B O 1
ATOM 2621 N N . HIS B 1 181 ? 58.943 57.521 14.209 1.00 144.47 991 HIS B N 1
ATOM 2622 C CA . HIS B 1 181 ? 57.701 57.849 14.899 1.00 142.53 991 HIS B CA 1
ATOM 2623 C C . HIS B 1 181 ? 57.950 58.090 16.383 1.00 143.14 991 HIS B C 1
ATOM 2624 O O . HIS B 1 181 ? 57.322 58.953 16.997 1.00 141.70 991 HIS B O 1
ATOM 2626 N N . TYR B 1 182 ? 58.870 57.320 16.956 1.00 145.48 992 TYR B N 1
ATOM 2627 C CA . TYR B 1 182 ? 59.225 57.475 18.360 1.00 150.19 992 TYR B CA 1
ATOM 2628 C C . TYR B 1 182 ? 60.002 58.768 18.586 1.00 167.72 992 TYR B C 1
ATOM 2629 O O . TYR B 1 182 ? 59.825 59.440 19.602 1.00 163.27 992 TYR B O 1
ATOM 2638 N N . GLN B 1 183 ? 60.865 59.106 17.632 1.00 181.35 993 GLN B N 1
ATOM 2639 C CA . GLN B 1 183 ? 61.634 60.343 17.695 1.00 189.58 993 GLN B CA 1
ATOM 2640 C C . GLN B 1 183 ? 60.705 61.550 17.633 1.00 185.64 993 GLN B C 1
ATOM 2641 O O . GLN B 1 183 ? 60.962 62.579 18.257 1.00 198.58 993 GLN B O 1
ATOM 2643 N N . GLN B 1 184 ? 59.621 61.413 16.875 1.00 167.71 994 GLN B N 1
ATOM 2644 C CA . GLN B 1 184 ? 58.616 62.463 16.778 1.00 154.23 994 GLN B CA 1
ATOM 2645 C C . GLN B 1 184 ? 57.773 62.506 18.047 1.00 149.58 994 GLN B C 1
ATOM 2646 O O . GLN B 1 184 ? 57.313 63.569 18.464 1.00 149.90 994 GLN B O 1
ATOM 2648 N N . LEU B 1 185 ? 57.577 61.341 18.656 1.00 144.95 995 LEU B N 1
ATOM 2649 C CA . LEU B 1 185 ? 56.815 61.239 19.894 1.00 142.64 995 LEU B CA 1
ATOM 2650 C C . LEU B 1 185 ? 57.589 61.844 21.061 1.00 146.69 995 LEU B C 1
ATOM 2651 O O . LEU B 1 185 ? 57.014 62.510 21.922 1.00 146.56 995 LEU B O 1
ATOM 2653 N N . LEU B 1 186 ? 58.898 61.611 21.084 1.00 145.86 996 LEU B N 1
ATOM 2654 C CA . LEU B 1 186 ? 59.751 62.141 22.141 1.00 147.03 996 LEU B CA 1
ATOM 2655 C C . LEU B 1 186 ? 60.648 63.258 21.615 1.00 151.27 996 LEU B C 1
ATOM 2656 O O . LEU B 1 186 ? 60.653 64.367 22.150 1.00 154.23 996 LEU B O 1
#

Radius of gyration: 28.33 Å; Cα contacts (8 Å, |Δi|>4): 262; chains: 2; bounding box: 61×87×38 Å

Solvent-accessible surface area: 20285 Å² total; per-residue (Å²): 130,43,77,123,5,72,64,31,10,176,98,0,70,38,71,0,80,152,22,55,100,14,0,123,178,47,4,76,34,85,108,93,10,82,38,92,107,0,82,27,11,21,90,10,1,72,62,12,80,126,88,3,70,79,22,117,52,72,8,50,27,6,32,153,97,0,83,90,89,141,51,28,74,113,1,75,48,12,5,84,159,4,76,69,46,10,107,55,5,31,83,22,6,94,68,17,31,24,36,1,67,1,10,38,5,47,19,4,4,133,112,2,7,130,67,0,124,68,15,57,66,68,50,0,153,108,20,61,72,106,62,9,112,117,8,33,116,30,1,83,120,34,15,86,16,1,41,154,14,0,96,108,5,71,47,13,9,91,106,32,55,99,80,3,94,148,55,45,25,42,0,37,109,48,37,116,80,12,69,114,64,75,168,126,70,81,120,29,93,59,48,9,181,96,0,79,37,88,0,75,60,29,64,109,34,0,57,105,95,4,69,40,87,61,89,16,14,36,17,77,0,83,56,14,21,136,72,2,94,57,14,28,58,90,3,105,77,27,56,50,81,14,64,42,16,53,66,46,4,70,91,111,112,160,71,9,36,54,27,7,89,58,7,48,66,42,14,107,58,3,38,92,46,15,104,67,19,16,28,37,2,90,11,34,35,8,96,39,13,18,45,56,17,37,133,92,9,84,76,60,41,92,35,60,28,88,92,40,84,108,63,33,72,110,8,41,56,17,10,42,58,61,61,61,43,14,45,75,47,17,75,73,16,110,133,83,63,87,67,102,17,48,65,32,61,34,70,8,44,65,48,90,73,90,55,102

InterPro domains:
  IPR001101 Plectin repeat [PF00681] (2866-2904)
  IPR001101 Plectin repeat [PF00681] (2942-2980)
  IPR001101 Plectin repeat [PF00681] (3194-3232)
  IPR001101 Plectin repeat [PF00681] (3270-3308)
  IPR001101 Plectin repeat [PF00681] (3525-3563)
  IPR001101 Plectin repeat [PF00681] (3601-3639)
  IPR001101 Plectin repeat [PF00681] (3860-3898)
  IPR001101 Plectin repeat [PF00681] (3936-3974)
  IPR001101 Plectin repeat [PF00681] (4065-4100)
  IPR001101 Plectin repeat [PF00681] (4103-4141)
  IPR001101 Plectin repeat [PF00681] (4179-4217)
  IPR001101 Plectin repeat [PF00681] (4280-4308)
  IPR001101 Plectin repeat [PF00681] (4448-4484)
  IPR001101 Plectin repeat [PF00681] (4524-4562)
  IPR001101 Plectin repeat [SM00250] (2826-2863)
  IPR001101 Plectin repeat [SM00250] (2864-2901)
  IPR001101 Plectin repeat [SM00250] (2902-2939)
  IPR001101 Plectin repeat [SM00250] (2940-2977)
  IPR001101 Plectin repeat [SM00250] (2981-3015)
  IPR001101 Plectin repeat [SM00250] (3116-3153)

B-factor: mean 90.12, std 32.57, range [31.14, 198.58]

Organism: Homo sapiens (NCBI:txid9606)

CATH classification: 1.20.58.1060

Sequence (356 aa):
AYAQFFSDVREAEGQLQKLQEALRRKYSCDRSATVTRLEDLLQDAQDEKEQLNEYKGHLSGLAKRAKAVSGNQEAQEAVTRLEAQHQALVTLWHQLHVDMKSLLAWQSLRRDVQLIRSWSLATFRTLKPEEQRQALHSLELHYQAFLRDSQDAGGFGPEDRLMAEREYGSCSHHYQQLLQSLEAYAQFFSDVREAEGQLQKLQEALRRKYSCDRSATVTRLEDLLQDAQDEKEQLNEYKGHLSGLAKRAKAVNQEAQEAVTRLEAQHQALVTLWHQLHVDMKSLLAWQSLRRDVQLIRSWSLATFRTLKEEQRQALHSLELHYQAFLRDSQDAGPEDRLMAEREYGSCSHHYQQLL